Protein AF-A0A0F2J7G2-F1 (afdb_monomer_lite)

Foldseek 3Di:
DPQDDDDDDPVCVVVVVVVVQCCCCPPVVHHDDPPCVRDDDDDVAPWDDDPQWTQYPQGIDGNVVVLVVLLVVLVVLLVCLVPDPDNDPLQSLVLQLCQLQPAADPQWTWHPCLQVLRDPPVVSQVVVLVSNLVSCVVSVDDNVCSVPRHQGNSVSSCCSVPPVPPDPSHYHPVPDDLVNLVCCCCVHVVDDCPPPDSVRSVVVSVVVVCVSRVPTDTHPDGDD

Secondary structure (DSSP, 8-state):
---------GGGHHHHHHHHHHHHHHTT--PPP--TTTS----GGG-EEETTEEEETTEEEE-HHHHHHHHHHHHHHHHHHHH-SS--HHHHHHHHHHHHH-EEETTEEESHHHHTTT---HHHHHHHHHHHHHHHHHTT--HHHHHHHS--HHHHHHHHHH-TTT-SSS-BGGG--HHHHHHIIIIIT----TT--HHHHHHHHHHHHHHHHTTSPBP-S---

pLDDT: mean 91.27, std 8.41, range [39.62, 98.25]

Structure (mmCIF, N/CA/C/O backbone):
data_AF-A0A0F2J7G2-F1
#
_entry.id   AF-A0A0F2J7G2-F1
#
loop_
_atom_site.group_PDB
_atom_site.id
_atom_site.type_symbol
_atom_site.label_atom_id
_atom_site.label_alt_id
_atom_site.label_comp_id
_atom_site.label_asym_id
_atom_site.label_entity_id
_atom_site.label_seq_id
_atom_site.pdbx_PDB_ins_code
_atom_site.Cartn_x
_atom_site.Cartn_y
_atom_site.Cartn_z
_atom_site.occupancy
_atom_site.B_iso_or_equiv
_atom_site.auth_seq_id
_atom_site.auth_comp_id
_atom_site.auth_asym_id
_atom_site.auth_atom_id
_atom_site.pdbx_PDB_model_num
ATOM 1 N N . MET A 1 1 ? -2.654 5.724 -21.928 1.00 65.88 1 MET A N 1
ATOM 2 C CA . MET A 1 1 ? -1.522 5.178 -21.152 1.00 65.88 1 MET A CA 1
ATOM 3 C C . MET A 1 1 ? -0.463 5.018 -22.203 1.00 65.88 1 MET A C 1
ATOM 5 O O . MET A 1 1 ? -0.713 4.294 -23.160 1.00 65.88 1 MET A O 1
ATOM 9 N N . ASP A 1 2 ? 0.581 5.832 -22.105 1.00 82.12 2 ASP A N 1
ATOM 10 C CA . ASP A 1 2 ? 1.354 6.256 -23.281 1.00 82.12 2 ASP A CA 1
ATOM 11 C C . ASP A 1 2 ? 2.792 5.708 -23.230 1.00 82.12 2 ASP A C 1
ATOM 13 O O . ASP A 1 2 ? 3.556 5.864 -24.177 1.00 82.12 2 ASP A O 1
ATOM 17 N N . ASP A 1 3 ? 3.139 5.022 -22.132 1.00 85.44 3 ASP A N 1
ATOM 18 C CA . ASP A 1 3 ? 4.425 4.363 -21.930 1.00 85.44 3 ASP A CA 1
ATOM 19 C C . ASP A 1 3 ? 4.428 2.987 -22.612 1.00 85.44 3 ASP A C 1
ATOM 21 O O . ASP A 1 3 ? 3.590 2.129 -22.318 1.00 85.44 3 ASP A O 1
ATOM 25 N N . ILE A 1 4 ? 5.407 2.749 -23.485 1.00 89.00 4 ILE A N 1
ATOM 26 C CA . ILE A 1 4 ? 5.570 1.495 -24.230 1.00 89.00 4 ILE A CA 1
ATOM 27 C C . ILE A 1 4 ? 6.933 0.886 -23.883 1.00 89.00 4 ILE A C 1
ATOM 29 O O . ILE A 1 4 ? 7.952 1.573 -23.904 1.00 89.00 4 ILE A O 1
ATOM 33 N N . LEU A 1 5 ? 6.957 -0.416 -23.588 1.00 91.44 5 LEU A N 1
ATOM 34 C CA . LEU A 1 5 ? 8.182 -1.198 -23.408 1.00 91.44 5 LEU A CA 1
ATOM 35 C C . LEU A 1 5 ? 8.273 -2.258 -24.505 1.00 91.44 5 LEU A C 1
ATOM 37 O O . LEU A 1 5 ? 7.360 -3.067 -24.663 1.00 91.44 5 LEU A O 1
ATOM 41 N N . ILE A 1 6 ? 9.392 -2.281 -25.229 1.00 93.12 6 ILE A N 1
ATOM 42 C CA . ILE A 1 6 ? 9.644 -3.240 -26.309 1.00 93.12 6 ILE A CA 1
ATOM 43 C C . ILE A 1 6 ? 10.878 -4.058 -25.955 1.00 93.12 6 ILE A C 1
ATOM 45 O O . ILE A 1 6 ? 11.964 -3.515 -25.763 1.00 93.12 6 ILE A O 1
ATOM 49 N N . LEU A 1 7 ? 10.714 -5.378 -25.896 1.00 94.12 7 LEU A N 1
ATOM 50 C CA . LEU A 1 7 ? 11.819 -6.315 -25.736 1.00 94.12 7 LEU A CA 1
ATOM 51 C C . LEU A 1 7 ? 12.139 -6.920 -27.101 1.00 94.12 7 LEU A C 1
ATOM 53 O O . LEU A 1 7 ? 11.293 -7.568 -27.713 1.00 94.12 7 LEU A O 1
ATOM 57 N N . CYS A 1 8 ? 13.360 -6.706 -27.581 1.00 95.38 8 CYS A N 1
ATOM 58 C CA . CYS A 1 8 ? 13.818 -7.227 -28.863 1.00 95.38 8 CYS A CA 1
ATOM 59 C C . CYS A 1 8 ? 15.279 -7.672 -28.787 1.00 95.38 8 CYS A C 1
ATOM 61 O O . CYS A 1 8 ? 15.996 -7.379 -27.828 1.00 95.38 8 CYS A O 1
ATOM 63 N N . LYS A 1 9 ? 15.732 -8.401 -29.809 1.00 95.50 9 LYS A N 1
ATOM 64 C CA . LYS A 1 9 ? 17.159 -8.678 -29.967 1.00 95.50 9 LYS A CA 1
ATOM 65 C C . LYS A 1 9 ? 17.858 -7.404 -30.426 1.00 95.50 9 LYS A C 1
ATOM 67 O O . LYS A 1 9 ? 17.326 -6.663 -31.246 1.00 95.50 9 LYS A O 1
ATOM 72 N N . LYS A 1 10 ? 19.102 -7.216 -29.982 1.00 93.94 10 LYS A N 1
ATOM 73 C CA . LYS A 1 10 ? 19.939 -6.062 -30.353 1.00 93.94 10 LYS A CA 1
ATOM 74 C C . LYS A 1 10 ? 20.034 -5.850 -31.869 1.00 93.94 10 LYS A C 1
ATOM 76 O O . LYS A 1 10 ? 20.029 -4.716 -32.325 1.00 93.94 10 LYS A O 1
ATOM 81 N N . VAL A 1 11 ? 20.070 -6.941 -32.638 1.00 95.81 11 VAL A N 1
ATOM 82 C CA . VAL A 1 11 ? 20.141 -6.911 -34.111 1.00 95.81 11 VAL A CA 1
ATOM 83 C C . VAL A 1 11 ? 18.874 -6.373 -34.779 1.00 95.81 11 VAL A C 1
ATOM 85 O O . VAL A 1 11 ? 18.954 -5.842 -35.880 1.00 95.81 11 VAL A O 1
ATOM 88 N N . ASP A 1 12 ? 17.721 -6.478 -34.116 1.00 96.19 12 ASP A N 1
ATOM 89 C CA . ASP A 1 12 ? 16.426 -6.070 -34.665 1.00 96.19 12 ASP A CA 1
ATOM 90 C C . ASP A 1 12 ? 16.029 -4.646 -34.235 1.00 96.19 12 ASP A C 1
ATOM 92 O O . ASP A 1 12 ? 15.057 -4.100 -34.757 1.00 96.19 12 ASP A O 1
ATOM 96 N N . TYR A 1 13 ? 16.780 -4.032 -33.308 1.00 93.56 13 TYR A N 1
ATOM 97 C CA . TYR A 1 13 ? 16.442 -2.752 -32.675 1.00 93.56 13 TYR A CA 1
ATOM 98 C C . TYR A 1 13 ? 16.136 -1.643 -33.686 1.00 93.56 13 TYR A C 1
ATOM 100 O O . TYR A 1 13 ? 15.037 -1.095 -33.655 1.00 93.56 13 TYR A O 1
ATOM 108 N N . SER A 1 14 ? 17.071 -1.334 -34.594 1.00 93.31 14 SER A N 1
ATOM 109 C CA . SER A 1 14 ? 16.909 -0.204 -35.520 1.00 93.31 14 SER A CA 1
ATOM 110 C C . SER A 1 14 ? 15.683 -0.387 -36.409 1.00 93.31 14 SER A C 1
ATOM 112 O O . SER A 1 14 ? 14.857 0.510 -36.518 1.00 93.31 14 SER A O 1
ATOM 114 N N . LYS A 1 15 ? 15.499 -1.598 -36.954 1.00 96.25 15 LYS A N 1
ATOM 115 C CA . LYS A 1 15 ? 14.349 -1.925 -37.803 1.00 96.25 15 LYS A CA 1
ATOM 116 C C . LYS A 1 15 ? 13.023 -1.776 -37.053 1.00 96.25 15 LYS A C 1
ATOM 118 O O . LYS A 1 15 ? 12.062 -1.255 -37.607 1.00 96.25 15 LYS A O 1
ATOM 123 N N . ILE A 1 16 ? 12.954 -2.265 -35.815 1.00 95.12 16 ILE A N 1
ATOM 124 C CA . ILE A 1 16 ? 11.738 -2.177 -34.998 1.00 95.12 16 ILE A CA 1
ATOM 125 C C . ILE A 1 16 ? 11.448 -0.720 -34.625 1.00 95.12 16 ILE A C 1
ATOM 127 O O . ILE A 1 16 ? 10.303 -0.292 -34.741 1.00 95.12 16 ILE A O 1
ATOM 131 N N . MET A 1 17 ? 12.465 0.040 -34.213 1.00 92.62 17 MET A N 1
ATOM 132 C CA . MET A 1 17 ? 12.312 1.447 -33.843 1.00 92.62 17 MET A CA 1
ATOM 133 C C . MET A 1 17 ? 11.806 2.282 -35.024 1.00 92.62 17 MET A C 1
ATOM 135 O O . MET A 1 17 ? 10.809 2.986 -34.880 1.00 92.62 17 MET A O 1
ATOM 139 N N . ASP A 1 18 ? 12.431 2.150 -36.197 1.00 93.38 18 ASP A N 1
ATOM 140 C CA . ASP A 1 18 ? 12.044 2.896 -37.399 1.00 93.38 18 ASP A CA 1
ATOM 141 C C . ASP A 1 18 ? 10.598 2.590 -37.808 1.00 93.38 18 ASP A C 1
ATOM 143 O O . ASP A 1 18 ? 9.824 3.503 -38.096 1.00 93.38 18 ASP A O 1
ATOM 147 N N . ASN A 1 19 ? 10.202 1.313 -37.759 1.00 94.62 19 ASN A N 1
ATOM 148 C CA . ASN A 1 19 ? 8.831 0.900 -38.054 1.00 94.62 19 ASN A CA 1
ATOM 149 C C . ASN A 1 19 ? 7.822 1.503 -37.070 1.00 94.62 19 ASN A C 1
ATOM 151 O O . ASN A 1 19 ? 6.781 1.996 -37.491 1.00 94.62 19 ASN A O 1
ATOM 155 N N . ILE A 1 20 ? 8.119 1.487 -35.770 1.00 92.19 20 ILE A N 1
ATOM 156 C CA . ILE A 1 20 ? 7.207 2.013 -34.747 1.00 92.19 20 ILE A CA 1
ATOM 157 C C . ILE A 1 20 ? 7.067 3.527 -34.875 1.00 92.19 20 ILE A C 1
ATOM 159 O O . ILE A 1 20 ? 5.951 4.039 -34.848 1.00 92.19 20 ILE A O 1
ATOM 163 N N . VAL A 1 21 ? 8.174 4.250 -35.057 1.00 91.81 21 VAL A N 1
ATOM 164 C CA . VAL A 1 21 ? 8.142 5.703 -35.275 1.00 91.81 21 VAL A CA 1
ATOM 165 C C . VAL A 1 21 ? 7.339 6.033 -36.531 1.00 91.81 21 VAL A C 1
ATOM 167 O O . VAL A 1 21 ? 6.488 6.923 -36.488 1.00 91.81 21 VAL A O 1
ATOM 170 N N . TYR A 1 22 ? 7.559 5.291 -37.621 1.00 93.31 22 TYR A N 1
ATOM 171 C CA . TYR A 1 22 ? 6.799 5.448 -38.856 1.00 93.31 22 TYR A CA 1
ATOM 172 C C . TYR A 1 22 ? 5.305 5.219 -38.629 1.00 93.31 22 TYR A C 1
ATOM 174 O O . TYR A 1 22 ? 4.498 6.054 -39.025 1.00 93.31 22 TYR A O 1
ATOM 182 N N . GLU A 1 23 ? 4.916 4.125 -37.973 1.00 93.56 23 GLU A N 1
ATOM 183 C CA . GLU A 1 23 ? 3.504 3.810 -37.759 1.00 93.56 23 GLU A CA 1
ATOM 184 C C . GLU A 1 23 ? 2.801 4.836 -36.863 1.00 93.56 23 GLU A C 1
ATOM 186 O O . GLU A 1 23 ? 1.694 5.285 -37.186 1.00 93.56 23 GLU A O 1
ATOM 191 N N . LEU A 1 24 ? 3.453 5.244 -35.770 1.00 92.00 24 LEU A N 1
ATOM 192 C CA . LEU A 1 24 ? 2.934 6.259 -34.854 1.00 92.00 24 LEU A CA 1
ATOM 193 C C . LEU A 1 24 ? 2.723 7.600 -35.575 1.00 92.00 24 LEU A C 1
ATOM 195 O O . LEU A 1 24 ? 1.648 8.192 -35.454 1.00 92.00 24 LEU A O 1
ATOM 199 N N . ASP A 1 25 ? 3.695 8.059 -36.365 1.00 91.94 25 ASP A N 1
ATOM 200 C CA . ASP A 1 25 ? 3.606 9.354 -37.048 1.00 91.94 25 ASP A CA 1
ATOM 201 C C . ASP A 1 25 ? 2.665 9.308 -38.262 1.00 91.94 25 ASP A C 1
ATOM 203 O O . ASP A 1 25 ? 1.764 10.143 -38.395 1.00 91.94 25 ASP A O 1
ATOM 207 N N . HIS A 1 26 ? 2.797 8.308 -39.137 1.00 92.56 26 HIS A N 1
ATOM 208 C CA . HIS A 1 26 ? 2.027 8.259 -40.380 1.00 92.56 26 HIS A CA 1
ATOM 209 C C . HIS A 1 26 ? 0.564 7.884 -40.168 1.00 92.56 26 HIS A C 1
ATOM 211 O O . HIS A 1 26 ? -0.304 8.569 -40.729 1.00 92.56 26 HIS A O 1
ATOM 217 N N . TYR A 1 27 ? 0.280 6.839 -39.384 1.00 93.31 27 TYR A N 1
ATOM 218 C CA . TYR A 1 27 ? -1.081 6.319 -39.227 1.00 93.31 27 TYR A CA 1
ATOM 219 C C . TYR A 1 27 ? -1.815 6.935 -38.042 1.00 93.31 27 TYR A C 1
ATOM 221 O O . TYR A 1 27 ? -3.008 7.210 -38.153 1.00 93.31 27 TYR A O 1
ATOM 229 N N . LEU A 1 28 ? -1.119 7.183 -36.928 1.00 91.12 28 LEU A N 1
ATOM 230 C CA . LEU A 1 28 ? -1.752 7.668 -35.696 1.00 91.12 28 LEU A CA 1
ATOM 231 C C . LEU A 1 28 ? -1.570 9.172 -35.458 1.00 91.12 28 LEU A C 1
ATOM 233 O O . LEU A 1 28 ? -2.233 9.721 -34.580 1.00 91.12 28 LEU A O 1
ATOM 237 N N . LYS A 1 29 ? -0.727 9.853 -36.250 1.00 92.19 29 LYS A N 1
ATOM 238 C CA . LYS A 1 29 ? -0.387 11.280 -36.082 1.00 92.19 29 LYS A CA 1
ATOM 239 C C . LYS A 1 29 ? 0.179 11.595 -34.691 1.00 92.19 29 LYS A C 1
ATOM 241 O O . LYS A 1 29 ? -0.039 12.681 -34.154 1.00 92.19 29 LYS A O 1
ATOM 246 N N . LEU A 1 30 ? 0.909 10.642 -34.113 1.00 90.62 30 LEU A N 1
ATOM 247 C CA . LEU A 1 30 ? 1.561 10.748 -32.812 1.00 90.62 30 LEU A CA 1
ATOM 248 C C . LEU A 1 30 ? 3.072 10.873 -32.986 1.00 90.62 30 LEU A C 1
ATOM 250 O O . LEU A 1 30 ? 3.684 10.145 -33.761 1.00 90.62 30 LEU A O 1
ATOM 254 N N . LYS A 1 31 ? 3.687 11.767 -32.209 1.00 86.62 31 LYS A N 1
ATOM 255 C CA . LYS A 1 31 ? 5.140 11.945 -32.197 1.00 86.62 31 LYS A CA 1
ATOM 256 C C . LYS A 1 31 ? 5.750 11.255 -30.990 1.00 86.62 31 LYS A C 1
ATOM 258 O O . LYS A 1 31 ? 5.320 11.486 -29.861 1.00 86.62 31 LYS A O 1
ATOM 263 N N . VAL A 1 32 ? 6.788 10.462 -31.233 1.00 85.69 32 VAL A N 1
ATOM 264 C CA . VAL A 1 32 ? 7.643 9.938 -30.166 1.00 85.69 32 VAL A CA 1
ATOM 265 C C . VAL A 1 32 ? 8.444 11.093 -29.569 1.00 85.69 32 VAL A C 1
ATOM 267 O O . VAL A 1 32 ? 8.915 11.978 -30.285 1.00 85.69 32 VAL A O 1
ATOM 270 N N . SER A 1 33 ? 8.582 11.102 -28.245 1.00 84.31 33 SER A N 1
ATOM 271 C CA . SER A 1 33 ? 9.364 12.125 -27.558 1.00 84.31 33 SER A CA 1
ATOM 272 C C . SER A 1 33 ? 10.839 12.045 -27.957 1.00 84.31 33 SER A C 1
ATOM 274 O O . SER A 1 33 ? 11.456 10.986 -27.856 1.00 84.31 33 SER A O 1
ATOM 276 N N . SER A 1 34 ? 11.421 13.181 -28.341 1.00 76.19 34 SER A N 1
ATOM 277 C CA . SER A 1 34 ? 12.860 13.316 -28.599 1.00 76.19 34 SER A CA 1
ATOM 278 C C . SER A 1 34 ? 13.684 13.537 -27.327 1.00 76.19 34 SER A C 1
ATOM 280 O O . SER A 1 34 ? 14.908 13.616 -27.391 1.00 76.19 34 SER A O 1
ATOM 282 N N . GLU A 1 35 ? 13.035 13.691 -26.169 1.00 78.94 35 GLU A N 1
ATOM 283 C CA . GLU A 1 35 ? 13.728 13.795 -24.886 1.00 78.94 35 GLU A CA 1
ATOM 284 C C . GLU A 1 35 ? 14.394 12.458 -24.542 1.00 78.94 35 GLU A C 1
ATOM 286 O O . GLU A 1 35 ? 13.718 11.433 -24.423 1.00 78.94 35 GLU A O 1
ATOM 291 N N . VAL A 1 36 ? 15.711 12.494 -24.324 1.00 68.69 36 VAL A N 1
ATOM 292 C CA . VAL A 1 36 ? 16.541 11.324 -23.974 1.00 68.69 36 VAL A CA 1
ATOM 293 C C . VAL A 1 36 ? 16.022 10.607 -22.720 1.00 68.69 36 VAL A C 1
ATOM 295 O O . VAL A 1 36 ? 16.157 9.397 -22.592 1.00 68.69 36 VAL A O 1
ATOM 298 N N . GLU A 1 37 ? 15.365 11.331 -21.810 1.00 69.69 37 GLU A N 1
ATOM 299 C CA . GLU A 1 37 ? 14.785 10.766 -20.585 1.00 69.69 37 GLU A CA 1
ATOM 300 C C . GLU A 1 37 ? 13.456 10.019 -20.806 1.00 69.69 37 GLU A C 1
ATOM 302 O O . GLU A 1 37 ? 13.036 9.250 -19.940 1.00 69.69 37 GLU A O 1
ATOM 307 N N . LYS A 1 38 ? 12.779 10.234 -21.942 1.00 79.69 38 LYS A N 1
ATOM 308 C CA . LYS A 1 38 ? 11.474 9.622 -22.259 1.00 79.69 38 LYS A CA 1
ATOM 309 C C . LYS A 1 38 ? 11.577 8.473 -23.257 1.00 79.69 38 LYS A C 1
ATOM 311 O O . LYS A 1 38 ? 10.743 7.575 -23.218 1.00 79.69 38 LYS A O 1
ATOM 316 N N . THR A 1 39 ? 12.598 8.484 -24.111 1.00 87.38 39 THR A N 1
ATOM 317 C CA . THR A 1 39 ? 12.865 7.411 -25.076 1.00 87.38 39 THR A CA 1
ATOM 318 C C . THR A 1 39 ? 14.241 6.831 -24.792 1.00 87.38 39 THR A C 1
ATOM 320 O O . THR A 1 39 ? 15.259 7.408 -25.166 1.00 87.38 39 THR A O 1
ATOM 323 N N . ILE A 1 40 ? 14.262 5.688 -24.108 1.00 88.00 40 ILE A N 1
ATOM 324 C CA . ILE A 1 40 ? 15.485 5.033 -23.639 1.00 88.00 40 ILE A CA 1
ATOM 325 C C . ILE A 1 40 ? 15.597 3.665 -24.310 1.00 88.00 40 ILE A C 1
ATOM 327 O O . ILE A 1 40 ? 14.617 2.926 -24.403 1.00 88.00 40 ILE A O 1
ATOM 331 N N . HIS A 1 41 ? 16.804 3.311 -24.738 1.00 90.19 41 HIS A N 1
ATOM 332 C CA . HIS A 1 41 ? 17.153 1.965 -25.174 1.00 90.19 41 HIS A CA 1
ATOM 333 C C . HIS A 1 41 ? 18.408 1.504 -24.433 1.00 90.19 41 HIS A C 1
ATOM 335 O O . HIS A 1 41 ? 19.238 2.319 -24.037 1.00 90.19 41 HIS A O 1
ATOM 341 N N . GLY A 1 42 ? 18.555 0.198 -24.256 1.00 91.75 42 GLY A N 1
ATOM 342 C CA . GLY A 1 42 ? 19.664 -0.372 -23.503 1.00 91.75 42 GLY A CA 1
ATOM 343 C C . GLY A 1 42 ? 19.536 -1.880 -23.388 1.00 91.75 42 GLY A C 1
ATOM 344 O O . GLY A 1 42 ? 18.578 -2.484 -23.884 1.00 91.75 42 GLY A O 1
ATOM 345 N N . GLU A 1 43 ? 20.513 -2.495 -22.742 1.00 92.50 43 GLU A N 1
ATOM 346 C CA . GLU A 1 43 ? 20.464 -3.924 -22.452 1.00 92.50 43 GLU A CA 1
ATOM 347 C C . GLU A 1 43 ? 19.649 -4.176 -21.178 1.00 92.50 43 GLU A C 1
ATOM 349 O O . GLU A 1 43 ? 19.722 -3.430 -20.208 1.00 92.50 43 GLU A O 1
ATOM 354 N N . ILE A 1 44 ? 18.894 -5.280 -21.129 1.00 91.25 44 ILE A N 1
ATOM 355 C CA . ILE A 1 44 ? 18.090 -5.637 -19.939 1.00 91.25 44 ILE A CA 1
ATOM 356 C C . ILE A 1 44 ? 18.967 -5.723 -18.674 1.00 91.25 44 ILE A C 1
ATOM 358 O O . ILE A 1 44 ? 18.495 -5.455 -17.566 1.00 91.25 44 ILE A O 1
ATOM 362 N N . ALA A 1 45 ? 20.239 -6.099 -18.843 1.00 91.12 45 ALA A N 1
ATOM 363 C CA . ALA A 1 45 ? 21.221 -6.205 -17.771 1.00 91.12 45 ALA A CA 1
ATOM 364 C C . ALA A 1 45 ? 21.587 -4.851 -17.137 1.00 91.12 45 ALA A C 1
ATOM 366 O O . ALA A 1 45 ? 21.894 -4.818 -15.948 1.00 91.12 45 ALA A O 1
ATOM 367 N N . GLU A 1 46 ? 21.505 -3.749 -17.888 1.00 91.38 46 GLU A N 1
ATOM 368 C CA . GLU A 1 46 ? 21.761 -2.387 -17.389 1.00 91.38 46 GLU A CA 1
ATOM 369 C C . GLU A 1 46 ? 20.640 -1.904 -16.455 1.00 91.38 46 GLU A C 1
ATOM 371 O O . GLU A 1 46 ? 20.829 -0.991 -15.653 1.00 91.38 46 GLU A O 1
ATOM 376 N N . GLY A 1 47 ? 19.486 -2.574 -16.503 1.00 92.56 47 GLY A N 1
ATOM 377 C CA . GLY A 1 47 ? 18.299 -2.200 -15.755 1.00 92.56 47 GLY A CA 1
ATOM 378 C C . GLY A 1 47 ? 17.484 -1.128 -16.470 1.00 92.56 47 GLY A C 1
ATOM 379 O O . GLY A 1 47 ? 17.938 -0.441 -17.378 1.00 92.56 47 GLY A O 1
ATOM 380 N N . PHE A 1 48 ? 16.222 -1.014 -16.079 1.00 92.25 48 PHE A N 1
ATOM 381 C CA . PHE A 1 48 ? 15.301 -0.037 -16.652 1.00 92.25 48 PHE A CA 1
ATOM 382 C C . PHE A 1 48 ? 14.158 0.230 -15.685 1.00 92.25 48 PHE A C 1
ATOM 384 O O . PHE A 1 48 ?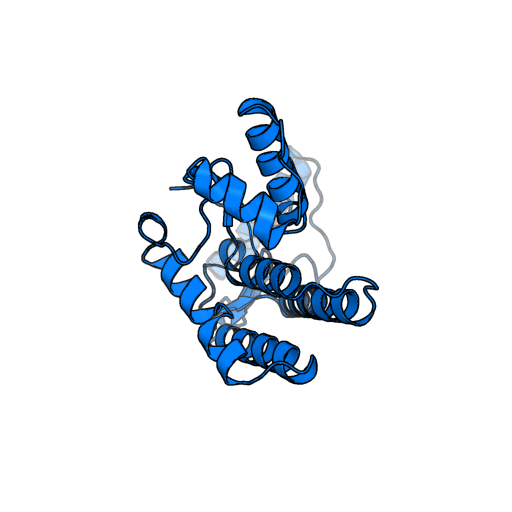 13.980 -0.474 -14.689 1.00 92.25 48 PHE A O 1
ATOM 391 N N . THR A 1 49 ? 13.361 1.250 -15.978 1.00 91.75 49 THR A N 1
ATOM 392 C CA . THR A 1 49 ? 12.207 1.603 -15.158 1.00 91.75 49 THR A CA 1
ATOM 393 C C . THR A 1 49 ? 10.958 1.686 -16.021 1.00 91.75 49 THR A C 1
ATOM 395 O O . THR A 1 49 ? 10.962 2.362 -17.041 1.00 91.75 49 THR A O 1
ATOM 398 N N . PHE A 1 50 ? 9.878 1.030 -15.604 1.00 90.38 50 PHE A N 1
ATOM 399 C CA . PHE A 1 50 ? 8.624 0.966 -16.355 1.00 90.38 50 PHE A CA 1
ATOM 400 C C . PHE A 1 50 ? 7.441 0.841 -15.392 1.00 90.38 50 PHE A C 1
ATOM 402 O O . PHE A 1 50 ? 7.515 0.085 -14.426 1.00 90.38 50 PHE A O 1
ATOM 409 N N . LEU A 1 51 ? 6.370 1.614 -15.610 1.00 88.94 51 LEU A N 1
ATOM 410 C CA . LEU A 1 51 ? 5.154 1.612 -14.773 1.00 88.94 51 LEU A CA 1
ATOM 411 C C . LEU A 1 51 ? 5.416 1.734 -13.257 1.00 88.94 51 LEU A C 1
ATOM 413 O O . LEU A 1 51 ? 4.725 1.147 -12.430 1.00 88.94 51 LEU A O 1
ATOM 417 N N . GLY A 1 52 ? 6.445 2.497 -12.878 1.00 90.75 52 GLY A N 1
ATOM 418 C CA . GLY A 1 52 ? 6.830 2.690 -11.478 1.00 90.75 52 GLY A CA 1
ATOM 419 C C . GLY A 1 52 ? 7.665 1.559 -10.866 1.00 90.75 52 GLY A C 1
ATOM 420 O O . GLY A 1 52 ? 8.101 1.711 -9.728 1.00 90.75 52 GLY A O 1
ATOM 421 N N . TYR A 1 53 ? 7.945 0.482 -11.600 1.00 94.25 53 TYR A N 1
ATOM 422 C CA . TYR A 1 53 ? 8.934 -0.532 -11.234 1.00 94.25 53 TYR A CA 1
ATOM 423 C C . TYR A 1 53 ? 10.318 -0.172 -11.753 1.00 94.25 53 TYR A C 1
ATOM 425 O O . TYR A 1 53 ? 10.441 0.438 -12.812 1.00 94.25 53 TYR A O 1
ATOM 433 N N . THR A 1 54 ? 11.350 -0.626 -11.050 1.00 95.12 54 THR A N 1
ATOM 434 C CA . THR A 1 54 ? 12.748 -0.579 -11.480 1.00 95.12 54 THR A CA 1
ATOM 435 C C . THR A 1 54 ? 13.295 -2.003 -11.535 1.00 95.12 54 THR A C 1
ATOM 437 O O . THR A 1 54 ? 13.289 -2.719 -10.534 1.00 95.12 54 THR A O 1
ATOM 440 N N . LYS A 1 55 ? 13.771 -2.424 -12.709 1.00 94.50 55 LYS A N 1
ATOM 441 C CA . LYS A 1 55 ? 14.529 -3.663 -12.900 1.00 94.50 55 LYS A CA 1
ATOM 442 C C . LYS A 1 55 ? 15.999 -3.391 -12.600 1.00 94.50 55 LYS A C 1
ATOM 444 O O . LYS A 1 55 ? 16.588 -2.500 -13.202 1.00 94.50 55 LYS A O 1
ATOM 449 N N . ASN A 1 56 ? 16.593 -4.188 -11.720 1.00 92.81 56 ASN A N 1
ATOM 450 C CA . ASN A 1 56 ? 18.026 -4.186 -11.422 1.00 92.81 56 ASN A CA 1
ATOM 451 C C . ASN A 1 56 ? 18.586 -5.623 -11.472 1.00 92.81 56 ASN A C 1
ATOM 453 O O . ASN A 1 56 ? 17.866 -6.561 -11.829 1.00 92.81 56 ASN A O 1
ATOM 457 N N . ALA A 1 57 ? 19.859 -5.815 -11.122 1.00 89.88 57 ALA A N 1
ATOM 458 C CA . ALA A 1 57 ? 20.490 -7.137 -11.112 1.00 89.88 57 ALA A CA 1
ATOM 459 C C . ALA A 1 57 ? 19.817 -8.144 -10.150 1.00 89.88 57 ALA A C 1
ATOM 461 O O . ALA A 1 57 ? 19.779 -9.332 -10.455 1.00 89.88 57 ALA A O 1
ATOM 462 N N . GLU A 1 58 ? 19.246 -7.679 -9.031 1.00 88.69 58 GLU A N 1
ATOM 463 C CA . GLU A 1 58 ? 18.592 -8.518 -8.011 1.00 88.69 58 GLU A CA 1
ATOM 464 C C . GLU A 1 58 ? 17.134 -8.884 -8.363 1.00 88.69 58 GLU A C 1
ATOM 466 O O . GLU A 1 58 ? 16.575 -9.813 -7.783 1.00 88.69 58 GLU A O 1
ATOM 471 N N . GLY A 1 59 ? 16.505 -8.188 -9.317 1.00 92.62 59 GLY A N 1
ATOM 472 C CA . GLY A 1 59 ? 15.126 -8.438 -9.745 1.00 92.62 59 GLY A CA 1
ATOM 473 C C . GLY A 1 59 ? 14.337 -7.148 -9.947 1.00 92.62 59 GLY A C 1
ATOM 474 O O . GLY A 1 59 ? 14.887 -6.131 -10.373 1.00 92.62 59 GLY A O 1
ATOM 475 N N . PHE A 1 60 ? 13.034 -7.192 -9.675 1.00 95.00 60 PHE A N 1
ATOM 476 C CA . PHE A 1 60 ? 12.168 -6.015 -9.707 1.00 95.00 60 PHE A CA 1
ATOM 477 C C . PHE A 1 60 ? 12.031 -5.385 -8.317 1.00 95.00 60 PHE A C 1
ATOM 479 O O . PHE A 1 60 ? 11.656 -6.045 -7.345 1.00 95.00 60 PHE A O 1
ATOM 486 N N . THR A 1 61 ? 12.288 -4.082 -8.242 1.00 96.56 61 THR A N 1
ATOM 487 C CA . THR A 1 61 ? 11.973 -3.219 -7.099 1.00 96.56 61 THR A CA 1
ATOM 488 C C . THR A 1 61 ? 11.048 -2.080 -7.538 1.00 96.56 61 THR A C 1
ATOM 490 O O . THR A 1 61 ? 10.628 -2.009 -8.696 1.00 96.56 61 THR A O 1
ATOM 493 N N . VAL A 1 62 ? 10.695 -1.194 -6.616 1.00 96.00 62 VAL A N 1
ATOM 494 C CA . VAL A 1 62 ? 9.840 -0.034 -6.877 1.00 96.00 62 VAL A CA 1
ATOM 495 C C . VAL A 1 62 ? 10.705 1.206 -7.070 1.00 96.00 62 VAL A C 1
ATOM 497 O O . VAL A 1 62 ? 11.659 1.425 -6.326 1.00 96.00 62 VAL A O 1
ATOM 500 N N . ARG A 1 63 ? 10.355 2.041 -8.054 1.00 94.62 63 ARG A N 1
ATOM 501 C CA . ARG A 1 63 ? 11.025 3.319 -8.329 1.00 94.62 63 ARG A CA 1
ATOM 502 C C . ARG A 1 63 ? 11.111 4.139 -7.042 1.00 94.62 63 ARG A C 1
ATOM 504 O O . ARG A 1 63 ? 10.098 4.356 -6.377 1.00 94.62 63 ARG A O 1
ATOM 511 N N . GLU A 1 64 ? 12.295 4.663 -6.738 1.00 94.06 64 GLU A N 1
ATOM 512 C CA . GLU A 1 64 ? 12.571 5.370 -5.480 1.00 94.06 64 GLU A CA 1
ATOM 513 C C . GLU A 1 64 ? 11.572 6.505 -5.200 1.00 94.06 64 GLU A C 1
ATOM 515 O O . GLU A 1 64 ? 11.036 6.614 -4.101 1.00 94.06 64 GLU A O 1
ATOM 520 N N . SER A 1 65 ? 11.233 7.306 -6.213 1.00 93.31 65 SER A N 1
ATOM 521 C CA . SER A 1 65 ? 10.226 8.369 -6.074 1.00 93.31 65 SER A CA 1
ATOM 522 C C . SER A 1 65 ? 8.843 7.854 -5.651 1.00 93.31 65 SER A C 1
ATOM 524 O O . SER A 1 65 ? 8.158 8.521 -4.876 1.00 93.31 65 SER A O 1
ATOM 526 N N . SER A 1 66 ? 8.433 6.666 -6.102 1.00 93.75 66 SER A N 1
ATOM 527 C CA . SER A 1 66 ? 7.184 6.021 -5.679 1.00 93.75 66 SER A CA 1
ATOM 528 C C . SER A 1 66 ? 7.279 5.506 -4.242 1.00 93.75 66 SER A C 1
ATOM 530 O O . SER A 1 66 ? 6.325 5.649 -3.476 1.00 93.75 66 SER A O 1
ATOM 532 N N . VAL A 1 67 ? 8.435 4.962 -3.845 1.00 96.62 67 VAL A N 1
ATOM 533 C CA . VAL A 1 67 ? 8.704 4.557 -2.454 1.00 96.62 67 VAL A CA 1
ATOM 534 C C . VAL A 1 67 ? 8.655 5.766 -1.520 1.00 96.62 67 VAL A C 1
ATOM 536 O O . VAL A 1 67 ? 8.005 5.710 -0.478 1.00 96.62 67 VAL A O 1
ATOM 539 N N . ASN A 1 68 ? 9.296 6.873 -1.897 1.00 96.62 68 ASN A N 1
ATOM 540 C CA . ASN A 1 68 ? 9.341 8.094 -1.095 1.00 96.62 68 ASN A CA 1
ATOM 541 C C . ASN A 1 68 ? 7.948 8.709 -0.940 1.00 96.62 68 ASN A C 1
ATOM 543 O O . ASN A 1 68 ? 7.520 8.934 0.188 1.00 96.62 68 ASN A O 1
ATOM 547 N N . LYS A 1 69 ? 7.174 8.833 -2.028 1.00 94.88 69 LYS A N 1
ATOM 548 C CA . LYS A 1 69 ? 5.764 9.265 -1.961 1.00 94.88 69 LYS A CA 1
ATOM 549 C C . LYS A 1 69 ? 4.932 8.393 -1.018 1.00 94.88 69 LYS A C 1
ATOM 551 O O . LYS A 1 69 ? 4.121 8.903 -0.243 1.00 94.88 69 LYS A O 1
ATOM 556 N N . PHE A 1 70 ? 5.141 7.077 -1.046 1.00 95.75 70 PHE A N 1
ATOM 557 C CA . PHE A 1 70 ? 4.443 6.168 -0.144 1.00 95.75 70 PHE A CA 1
ATOM 558 C C . PHE A 1 70 ? 4.858 6.375 1.323 1.00 95.75 70 PHE A C 1
ATOM 560 O O . PHE A 1 70 ? 3.983 6.506 2.187 1.00 95.75 70 PHE A O 1
ATOM 567 N N . LYS A 1 71 ? 6.165 6.481 1.605 1.00 97.00 71 LYS A N 1
ATOM 568 C CA . LYS A 1 71 ? 6.713 6.797 2.940 1.00 97.00 71 LYS A CA 1
ATOM 569 C C . LYS A 1 71 ? 6.179 8.135 3.467 1.00 97.00 71 LYS A C 1
ATOM 571 O O . LYS A 1 71 ? 5.754 8.200 4.622 1.00 97.00 71 LYS A O 1
ATOM 576 N N . ASP A 1 72 ? 6.104 9.159 2.622 1.00 95.94 72 ASP A N 1
ATOM 577 C CA . ASP A 1 72 ? 5.529 10.464 2.964 1.00 95.94 72 ASP A CA 1
ATOM 578 C C . ASP A 1 72 ? 4.051 10.337 3.336 1.00 95.94 72 ASP A C 1
ATOM 580 O O . ASP A 1 72 ? 3.615 10.856 4.367 1.00 95.94 72 ASP A O 1
ATOM 584 N N . SER A 1 73 ? 3.285 9.561 2.564 1.00 94.94 73 SER A N 1
ATOM 585 C CA . SER A 1 73 ? 1.871 9.308 2.857 1.00 94.94 73 SER A CA 1
ATOM 586 C C . SER A 1 73 ? 1.656 8.575 4.190 1.00 94.94 73 SER A C 1
ATOM 588 O O . SER A 1 73 ? 0.664 8.821 4.879 1.00 94.94 73 SER A O 1
ATOM 590 N N . LEU A 1 74 ? 2.582 7.690 4.586 1.00 95.81 74 LEU A N 1
ATOM 591 C CA . LEU A 1 74 ? 2.574 7.044 5.901 1.00 95.81 74 LEU A CA 1
ATOM 592 C C . LEU A 1 74 ? 2.896 8.059 7.000 1.00 95.81 74 LEU A C 1
ATOM 594 O O . LEU A 1 74 ? 2.146 8.162 7.969 1.00 95.81 74 LEU A O 1
ATOM 598 N N . SER A 1 75 ? 3.968 8.837 6.835 1.00 95.94 75 SER A N 1
ATOM 599 C CA . SER A 1 75 ? 4.380 9.890 7.773 1.00 95.94 75 SER A CA 1
ATOM 600 C C . SER A 1 75 ? 3.256 10.900 8.031 1.00 95.94 75 SER A C 1
ATOM 602 O O . SER A 1 75 ? 2.988 11.286 9.175 1.00 95.94 75 SER A O 1
ATOM 604 N N . GLN A 1 76 ? 2.514 11.268 6.984 1.00 94.94 76 GLN A N 1
ATOM 605 C CA . GLN A 1 76 ? 1.389 12.191 7.075 1.00 94.94 76 GLN A CA 1
ATOM 606 C C . GLN A 1 76 ? 0.287 11.693 8.026 1.00 94.94 76 GLN A C 1
ATOM 608 O O . GLN A 1 76 ? -0.293 12.510 8.741 1.00 94.94 76 GLN A O 1
ATOM 613 N N . LEU A 1 77 ? 0.032 10.380 8.115 1.00 94.88 77 LEU A N 1
ATOM 614 C CA . LEU A 1 77 ? -0.945 9.824 9.064 1.00 94.88 77 LEU A CA 1
ATOM 615 C C . LEU A 1 77 ? -0.545 10.088 10.521 1.00 94.88 77 LEU A C 1
ATOM 617 O O . LEU A 1 77 ? -1.390 10.456 11.341 1.00 94.88 77 LEU A O 1
ATOM 621 N N . PHE A 1 78 ? 0.741 9.944 10.845 1.00 94.94 78 PHE A N 1
ATOM 622 C CA . PHE A 1 78 ? 1.254 10.209 12.191 1.00 94.94 78 PHE A CA 1
ATOM 623 C C . PHE A 1 78 ? 1.283 11.705 12.500 1.00 94.94 78 PHE A C 1
ATOM 625 O O . PHE A 1 78 ? 0.944 12.106 13.614 1.00 94.94 78 PHE A O 1
ATOM 632 N N . THR A 1 79 ? 1.610 12.540 11.512 1.00 94.19 79 THR A N 1
ATOM 633 C CA . THR A 1 79 ? 1.514 14.002 11.628 1.00 94.19 79 THR A CA 1
ATOM 634 C C . THR A 1 79 ? 0.075 14.430 11.920 1.00 94.19 79 THR A C 1
ATOM 636 O O . THR A 1 79 ? -0.173 15.120 12.909 1.00 94.19 79 THR A O 1
ATOM 639 N N . GLN A 1 80 ? -0.898 13.955 11.137 1.00 92.25 80 GLN A N 1
ATOM 640 C CA . GLN A 1 80 ? -2.322 14.228 11.368 1.00 92.25 80 GLN A CA 1
ATOM 641 C C . GLN A 1 80 ? -2.773 13.756 12.753 1.00 92.25 80 GLN A C 1
ATOM 643 O O . GLN A 1 80 ? -3.475 14.481 13.453 1.00 92.25 80 GLN A O 1
ATOM 648 N N . PHE A 1 81 ? -2.337 12.571 13.186 1.00 93.00 81 PHE A N 1
ATOM 649 C CA . PHE A 1 81 ? -2.630 12.074 14.528 1.00 93.00 81 PHE A CA 1
ATOM 650 C C . PHE A 1 81 ? -2.049 12.978 15.624 1.00 93.00 81 PHE A C 1
ATOM 652 O O . PHE A 1 81 ? -2.756 13.319 16.571 1.00 93.00 81 PHE A O 1
ATOM 659 N N . LYS A 1 82 ? -0.791 13.413 15.493 1.00 91.19 82 LYS A N 1
ATOM 660 C CA . LYS A 1 82 ? -0.114 14.273 16.476 1.00 91.19 82 LYS A CA 1
ATOM 661 C C . LYS A 1 82 ? -0.854 15.596 16.692 1.00 91.19 82 LYS A C 1
ATOM 663 O O . LYS A 1 82 ? -1.003 16.016 17.843 1.00 91.19 82 LYS A O 1
ATOM 668 N N . TYR A 1 83 ? -1.316 16.225 15.611 1.00 92.00 83 TYR A N 1
ATOM 669 C CA . TYR A 1 83 ? -1.978 17.537 15.640 1.00 92.00 83 TYR A CA 1
ATOM 670 C C . TYR A 1 83 ? -3.511 17.471 15.743 1.00 92.00 83 TYR A C 1
ATOM 672 O O . TYR A 1 83 ? -4.155 18.506 15.904 1.00 92.00 83 TYR A O 1
ATOM 680 N N . SER A 1 84 ? -4.115 16.281 15.688 1.00 89.81 84 SER A N 1
ATOM 681 C CA . SER A 1 84 ? -5.557 16.123 15.890 1.00 89.81 84 SER A CA 1
ATOM 682 C C . SER A 1 84 ? -5.954 16.471 17.326 1.00 89.81 84 SER A C 1
ATOM 684 O O . SER A 1 84 ? -5.357 15.969 18.280 1.00 89.81 84 SER A O 1
ATOM 686 N N . LYS A 1 85 ? -7.022 17.268 17.477 1.00 84.94 85 LYS A N 1
ATOM 687 C CA . LYS A 1 85 ? -7.668 17.526 18.777 1.00 84.94 85 LYS A CA 1
ATOM 688 C C . LYS A 1 85 ? -8.247 16.243 19.384 1.00 84.94 85 LYS A C 1
ATOM 690 O O . LYS A 1 85 ? -8.160 16.036 20.587 1.00 84.94 85 LYS A O 1
ATOM 695 N N . ASN A 1 86 ? -8.762 15.355 18.533 1.00 82.25 86 ASN A N 1
ATOM 696 C CA . ASN A 1 86 ? -9.335 14.069 18.917 1.00 82.25 86 ASN A CA 1
ATOM 697 C C . ASN A 1 86 ? -8.392 12.954 18.462 1.00 82.25 86 ASN A C 1
ATOM 699 O O . ASN A 1 86 ? -8.549 12.375 17.381 1.00 82.25 86 ASN A O 1
ATOM 703 N N . ARG A 1 87 ? -7.354 12.692 19.262 1.00 84.44 87 ARG A N 1
ATOM 704 C CA . ARG A 1 87 ? -6.392 11.619 18.987 1.00 84.44 87 ARG A CA 1
ATOM 705 C C . ARG A 1 87 ? -7.078 10.265 19.129 1.00 84.44 87 ARG A C 1
ATOM 707 O O . ARG A 1 87 ? -7.346 9.813 20.235 1.00 84.44 87 ARG A O 1
ATOM 714 N N . ASN A 1 88 ? -7.335 9.608 18.002 1.00 86.50 88 ASN A N 1
ATOM 715 C CA . ASN A 1 88 ? -7.922 8.274 17.975 1.00 86.50 88 ASN A CA 1
ATOM 716 C C . ASN A 1 88 ? -6.907 7.261 17.434 1.00 86.50 88 ASN A C 1
ATOM 718 O O . ASN A 1 88 ? -6.582 7.242 16.244 1.00 86.50 88 ASN A O 1
ATOM 722 N N . LEU A 1 89 ? -6.405 6.427 18.342 1.00 88.69 89 LEU A N 1
ATOM 723 C CA . LEU A 1 89 ? -5.418 5.399 18.039 1.00 88.69 89 LEU A CA 1
ATOM 724 C C . LEU A 1 89 ? -5.974 4.300 17.133 1.00 88.69 89 LEU A C 1
ATOM 726 O O . LEU A 1 89 ? -5.270 3.835 16.243 1.00 88.69 89 LEU A O 1
ATOM 730 N N . GLU A 1 90 ? -7.220 3.884 17.342 1.00 88.69 90 GLU A N 1
ATOM 731 C CA . GLU A 1 90 ? -7.837 2.815 16.555 1.00 88.69 90 GLU A CA 1
ATOM 732 C C . GLU A 1 90 ? -7.975 3.237 15.091 1.00 88.69 90 GLU A C 1
ATOM 734 O O . GLU A 1 90 ? -7.663 2.454 14.198 1.00 88.69 90 GLU A O 1
ATOM 739 N N . ILE A 1 91 ? -8.323 4.505 14.845 1.00 90.75 91 ILE A N 1
ATOM 740 C CA . ILE A 1 91 ? -8.351 5.083 13.495 1.00 90.75 91 ILE A CA 1
ATOM 741 C C . ILE A 1 91 ? -6.950 5.137 12.888 1.00 90.75 91 ILE A C 1
ATOM 743 O O . ILE A 1 91 ? -6.784 4.756 11.730 1.00 90.75 91 ILE A O 1
ATOM 747 N N . LEU A 1 92 ? -5.938 5.601 13.634 1.00 93.19 92 LEU A N 1
ATOM 748 C CA . LEU A 1 92 ? -4.560 5.633 13.131 1.00 93.19 92 LEU A CA 1
ATOM 749 C C . LEU A 1 92 ? -4.089 4.224 12.756 1.00 93.19 92 LEU A C 1
ATOM 751 O O . LEU A 1 92 ? -3.626 4.011 11.637 1.00 93.19 92 LEU A O 1
ATOM 755 N N . LEU A 1 93 ? -4.241 3.263 13.670 1.00 94.50 93 LEU A N 1
ATOM 756 C CA . LEU A 1 93 ? -3.867 1.871 13.448 1.00 94.50 93 LEU A CA 1
ATOM 757 C C . LEU A 1 93 ? -4.589 1.294 12.233 1.00 94.50 93 LEU A C 1
ATOM 759 O O . LEU A 1 93 ? -3.960 0.645 11.402 1.00 94.50 93 LEU A O 1
ATOM 763 N N . TRP A 1 94 ? -5.892 1.544 12.118 1.00 94.62 94 TRP A N 1
ATOM 764 C CA . TRP A 1 94 ? -6.690 1.071 10.999 1.00 94.62 94 TRP A CA 1
ATOM 765 C C . TRP A 1 94 ? -6.202 1.640 9.664 1.00 94.62 94 TRP A C 1
ATOM 767 O O . TRP A 1 94 ? -5.945 0.869 8.743 1.00 94.62 94 TRP A O 1
ATOM 777 N N . LYS A 1 95 ? -5.982 2.959 9.575 1.00 94.50 95 LYS A N 1
ATOM 778 C CA . LYS A 1 95 ? -5.476 3.615 8.357 1.00 94.50 95 LYS A CA 1
ATOM 779 C C . LYS A 1 95 ? -4.092 3.110 7.961 1.00 94.50 95 LYS A C 1
ATOM 781 O O . LYS A 1 95 ? -3.848 2.857 6.785 1.00 94.50 95 LYS A O 1
ATOM 786 N N . VAL A 1 96 ? -3.189 2.954 8.931 1.00 96.50 96 VAL A N 1
ATOM 787 C CA . VAL A 1 96 ? -1.842 2.434 8.666 1.00 96.50 96 VAL A CA 1
ATOM 788 C C . VAL A 1 96 ? -1.916 0.986 8.193 1.00 96.50 96 VAL A C 1
ATOM 790 O O . VAL A 1 96 ? -1.336 0.663 7.163 1.00 96.50 96 VAL A O 1
ATOM 793 N N . ASN A 1 97 ? -2.670 0.127 8.885 1.00 97.19 97 ASN A N 1
ATOM 794 C CA . ASN A 1 97 ? -2.835 -1.270 8.487 1.00 97.19 97 ASN A CA 1
ATOM 795 C C . ASN A 1 97 ? -3.458 -1.396 7.092 1.00 97.19 97 ASN A C 1
ATOM 797 O O . ASN A 1 97 ? -3.005 -2.234 6.320 1.00 97.19 97 ASN A O 1
ATOM 801 N N . LEU A 1 98 ? -4.431 -0.545 6.752 1.00 96.69 98 LEU A N 1
ATOM 802 C CA . LEU A 1 98 ? -5.022 -0.493 5.417 1.00 96.69 98 LEU A CA 1
ATOM 803 C C . LEU A 1 98 ? -3.998 -0.066 4.352 1.00 96.69 98 LEU A C 1
ATOM 805 O O . LEU A 1 98 ? -3.961 -0.671 3.288 1.00 96.69 98 LEU A O 1
ATOM 809 N N . LYS A 1 99 ? -3.117 0.907 4.638 1.00 96.44 99 LYS A N 1
ATOM 810 C CA . LYS A 1 99 ? -1.999 1.259 3.738 1.00 96.44 99 LYS A CA 1
ATOM 811 C C . LYS A 1 99 ? -0.973 0.133 3.587 1.00 96.44 99 LYS A C 1
ATOM 813 O O . LYS A 1 99 ? -0.398 -0.003 2.514 1.00 96.44 99 LYS A O 1
ATOM 818 N N . VAL A 1 100 ? -0.735 -0.656 4.638 1.00 97.31 100 VAL A N 1
ATOM 819 C CA . VAL A 1 100 ? 0.198 -1.793 4.591 1.00 97.31 100 VAL A CA 1
ATOM 820 C C . VAL A 1 100 ? -0.355 -2.941 3.751 1.00 97.31 100 VAL A C 1
ATOM 822 O O . VAL A 1 100 ? 0.354 -3.480 2.906 1.00 97.31 100 VAL A O 1
ATOM 825 N N . THR A 1 101 ? -1.602 -3.349 3.997 1.00 97.19 101 THR A N 1
ATOM 826 C CA . THR A 1 101 ? -2.173 -4.538 3.348 1.00 97.19 101 THR A CA 1
ATOM 827 C C . THR A 1 101 ? -2.882 -4.251 2.041 1.00 97.19 101 THR A C 1
ATOM 829 O O . THR A 1 101 ? -3.065 -5.169 1.249 1.00 97.19 101 THR A O 1
ATOM 832 N N . GLY A 1 102 ? -3.355 -3.022 1.846 1.00 96.31 102 GLY A N 1
ATOM 833 C CA . GLY A 1 102 ? -4.430 -2.770 0.901 1.00 96.31 102 GLY A CA 1
ATOM 834 C C . GLY A 1 102 ? -5.743 -3.429 1.334 1.00 96.31 102 GLY A C 1
ATOM 835 O O . GLY A 1 102 ? -5.901 -3.852 2.487 1.00 96.31 102 GLY A O 1
ATOM 836 N N . CYS A 1 103 ? -6.686 -3.514 0.402 1.00 96.06 103 CYS A N 1
ATOM 837 C CA . CYS A 1 103 ? -7.981 -4.166 0.564 1.00 96.06 103 CYS A CA 1
ATOM 838 C C . CYS A 1 103 ? -8.568 -4.612 -0.779 1.00 96.06 103 CYS A C 1
ATOM 840 O O . CYS A 1 103 ? -8.156 -4.135 -1.839 1.00 96.06 103 CYS A O 1
ATOM 842 N N . ILE A 1 104 ? -9.597 -5.454 -0.712 1.00 94.62 104 ILE A N 1
ATOM 843 C CA . ILE A 1 104 ? -10.495 -5.728 -1.836 1.00 94.62 104 ILE A CA 1
ATOM 844 C C . ILE A 1 104 ? -11.855 -5.099 -1.533 1.00 94.62 104 ILE A C 1
ATOM 846 O O . ILE A 1 104 ? -12.402 -5.287 -0.444 1.00 94.62 104 ILE A O 1
ATOM 850 N N . ASN A 1 105 ? -12.377 -4.330 -2.484 1.00 94.06 105 ASN A N 1
ATOM 851 C CA . ASN A 1 105 ? -13.695 -3.707 -2.410 1.00 94.06 105 ASN A CA 1
ATOM 852 C C . ASN A 1 105 ? -14.333 -3.685 -3.798 1.00 94.06 105 ASN A C 1
ATOM 854 O O . ASN A 1 105 ? -13.682 -3.282 -4.760 1.00 94.06 105 ASN A O 1
ATOM 858 N N . GLU A 1 106 ? -15.595 -4.077 -3.899 1.00 91.50 106 GLU A N 1
ATOM 859 C CA . GLU A 1 106 ? -16.358 -4.175 -5.146 1.00 91.50 106 GLU A CA 1
ATOM 860 C C . GLU A 1 106 ? -15.600 -4.939 -6.244 1.00 91.50 106 GLU A C 1
ATOM 862 O O . GLU A 1 106 ? -15.509 -4.498 -7.393 1.00 91.50 106 GLU A O 1
ATOM 867 N N . GLY A 1 107 ? -14.987 -6.068 -5.873 1.00 89.44 107 GLY A N 1
ATOM 868 C CA . GLY A 1 107 ? -14.198 -6.889 -6.794 1.00 89.44 107 GLY A CA 1
ATOM 869 C C . GLY A 1 107 ? -12.966 -6.175 -7.363 1.00 89.44 107 GLY A C 1
ATOM 870 O O . GLY A 1 107 ? -12.496 -6.515 -8.447 1.00 89.44 107 GLY A O 1
ATOM 871 N N . ARG A 1 108 ? -12.433 -5.164 -6.670 1.00 91.19 108 ARG A N 1
ATOM 872 C CA . ARG A 1 108 ? -11.229 -4.430 -7.081 1.00 91.19 108 ARG A CA 1
ATOM 873 C C . ARG A 1 108 ? -10.205 -4.394 -5.958 1.00 91.19 108 ARG A C 1
ATOM 875 O O . ARG A 1 108 ? -10.554 -4.224 -4.791 1.00 91.19 108 ARG A O 1
ATOM 882 N N . LYS A 1 109 ? -8.934 -4.536 -6.331 1.00 93.44 109 LYS A N 1
ATOM 883 C CA . LYS A 1 109 ? -7.785 -4.484 -5.422 1.00 93.44 109 LYS A CA 1
ATOM 884 C C . LYS A 1 109 ? -7.306 -3.036 -5.275 1.00 93.44 109 LYS A C 1
ATOM 886 O O . LYS A 1 109 ? -7.123 -2.330 -6.269 1.00 93.44 109 LYS A O 1
ATOM 891 N N . TYR A 1 110 ? -7.089 -2.610 -4.036 1.00 94.50 110 TYR A N 1
ATOM 892 C CA . TYR A 1 110 ? -6.614 -1.270 -3.691 1.00 94.50 110 TYR A CA 1
ATOM 893 C C . TYR A 1 110 ? -5.445 -1.361 -2.721 1.00 94.50 110 TYR A C 1
ATOM 895 O O . TYR A 1 110 ? -5.515 -2.094 -1.739 1.00 94.50 110 TYR A O 1
ATOM 903 N N . GLY A 1 111 ? -4.410 -0.565 -2.945 1.00 95.31 111 GLY A N 1
ATOM 904 C CA . GLY A 1 111 ? -3.254 -0.412 -2.075 1.00 95.31 111 GLY A CA 1
ATOM 905 C C . GLY A 1 111 ? -1.935 -0.579 -2.818 1.00 95.31 111 GLY A C 1
ATOM 906 O O . GLY A 1 111 ? -1.806 -1.395 -3.731 1.00 95.31 111 GLY A O 1
ATOM 907 N N . TRP A 1 112 ? -0.932 0.157 -2.347 1.00 96.06 112 TRP A N 1
ATOM 908 C CA . TRP A 1 112 ? 0.433 0.153 -2.868 1.00 96.06 112 TRP A CA 1
ATOM 909 C C . TRP A 1 112 ? 0.995 -1.254 -3.111 1.00 96.06 112 TRP A C 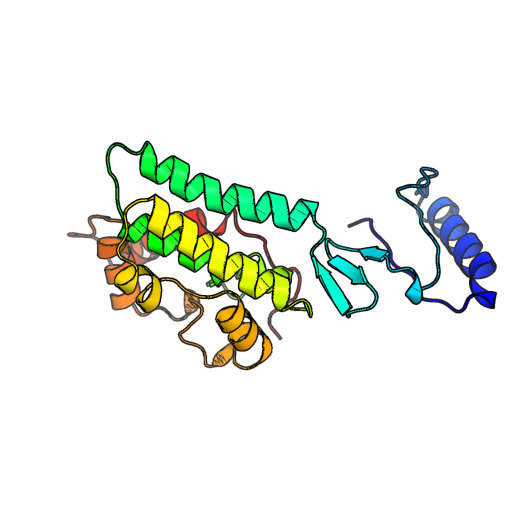1
ATOM 911 O O . TRP A 1 112 ? 1.555 -1.522 -4.167 1.00 96.06 112 TRP A O 1
ATOM 921 N N . LEU A 1 113 ? 0.800 -2.186 -2.172 1.00 95.81 113 LEU A N 1
ATOM 922 C CA . LEU A 1 113 ? 1.368 -3.530 -2.286 1.00 95.81 113 LEU A CA 1
ATOM 923 C C . LEU A 1 113 ? 0.633 -4.434 -3.288 1.00 95.81 113 LEU A C 1
ATOM 925 O O . LEU A 1 113 ? 1.246 -5.358 -3.813 1.00 95.81 113 LEU A O 1
ATOM 929 N N . PHE A 1 114 ? -0.646 -4.173 -3.581 1.00 95.25 114 PHE A N 1
ATOM 930 C CA . PHE A 1 114 ? -1.333 -4.844 -4.688 1.00 95.25 114 PHE A CA 1
ATOM 931 C C . PHE A 1 114 ? -0.760 -4.377 -6.024 1.00 95.25 114 PHE A C 1
ATOM 933 O O . PHE A 1 114 ? -0.336 -5.208 -6.826 1.00 95.25 114 PHE A O 1
ATOM 940 N N . PHE A 1 115 ? -0.654 -3.055 -6.200 1.00 93.19 115 PHE A N 1
ATOM 941 C CA . PHE A 1 115 ? -0.071 -2.453 -7.398 1.00 93.19 115 PHE A CA 1
ATOM 942 C C . PHE A 1 115 ? 1.374 -2.919 -7.626 1.00 93.19 115 PHE A C 1
ATOM 944 O O . PHE A 1 115 ? 1.737 -3.257 -8.745 1.00 93.19 115 PHE A O 1
ATOM 951 N N . PHE A 1 116 ? 2.179 -2.996 -6.559 1.00 95.00 116 PHE A N 1
ATOM 952 C CA . PHE A 1 116 ? 3.577 -3.428 -6.610 1.00 95.00 116 PHE A CA 1
ATOM 953 C C . PHE A 1 116 ? 3.793 -4.912 -6.256 1.00 95.00 116 PHE A C 1
ATOM 955 O O . PHE A 1 116 ? 4.891 -5.300 -5.861 1.00 95.00 116 PHE A O 1
ATOM 962 N N . SER A 1 117 ? 2.783 -5.773 -6.410 1.00 94.44 117 SER A N 1
ATOM 963 C CA . SER A 1 117 ? 2.829 -7.174 -5.943 1.00 94.44 117 SER A CA 1
ATOM 964 C C . SER A 1 117 ? 3.936 -8.027 -6.583 1.00 94.44 117 SER A C 1
ATOM 966 O O . SER A 1 117 ? 4.452 -8.945 -5.944 1.00 94.44 117 SER A O 1
ATOM 968 N N . GLN A 1 118 ? 4.368 -7.685 -7.802 1.00 93.50 118 GLN A N 1
ATOM 969 C CA . GLN A 1 118 ? 5.473 -8.347 -8.519 1.00 93.50 118 GLN A CA 1
ATOM 970 C C . GLN A 1 118 ? 6.886 -7.992 -8.007 1.00 93.50 118 GLN A C 1
ATOM 972 O O . GLN A 1 118 ? 7.881 -8.407 -8.598 1.00 93.50 118 GLN A O 1
ATOM 977 N N . ILE A 1 119 ? 6.999 -7.223 -6.921 1.00 95.44 119 ILE A N 1
ATOM 978 C CA . ILE A 1 119 ? 8.277 -6.899 -6.281 1.00 95.44 119 ILE A CA 1
ATOM 979 C C . ILE A 1 119 ? 9.034 -8.165 -5.827 1.00 95.44 119 ILE A C 1
ATOM 981 O O . ILE A 1 119 ? 8.466 -9.060 -5.201 1.00 95.44 119 ILE A O 1
ATOM 985 N N . ASN A 1 120 ? 10.340 -8.220 -6.103 1.00 94.31 120 ASN A N 1
ATOM 986 C CA . ASN A 1 120 ? 11.265 -9.233 -5.570 1.00 94.31 120 ASN A CA 1
ATOM 987 C C . ASN A 1 120 ? 12.103 -8.704 -4.396 1.00 94.31 120 ASN A C 1
ATOM 989 O O . ASN A 1 120 ? 12.618 -9.483 -3.594 1.00 94.31 120 ASN A O 1
ATOM 993 N N . ASP A 1 121 ? 12.232 -7.382 -4.291 1.00 95.62 121 ASP A N 1
ATOM 994 C CA . ASP A 1 121 ? 12.976 -6.685 -3.247 1.00 95.62 121 ASP A CA 1
ATOM 995 C C . ASP A 1 121 ? 12.307 -6.809 -1.866 1.00 95.62 121 ASP A C 1
ATOM 997 O O . ASP A 1 121 ? 11.568 -5.949 -1.382 1.00 95.62 121 ASP A O 1
ATOM 1001 N N . THR A 1 122 ? 12.579 -7.934 -1.210 1.00 95.50 122 THR A N 1
ATOM 1002 C CA . THR A 1 122 ? 12.126 -8.195 0.160 1.00 95.50 122 THR A CA 1
ATOM 1003 C C . THR A 1 122 ? 12.795 -7.285 1.187 1.00 95.50 122 THR A C 1
ATOM 1005 O O . THR A 1 122 ? 12.186 -7.022 2.226 1.00 95.50 122 THR A O 1
ATOM 1008 N N . LYS A 1 123 ? 14.005 -6.770 0.910 1.00 96.81 123 LYS A N 1
ATOM 1009 C CA . LYS A 1 123 ? 14.715 -5.844 1.807 1.00 96.81 123 LYS A CA 1
ATOM 1010 C C . LYS A 1 123 ? 13.882 -4.577 1.986 1.00 96.81 123 LYS A C 1
ATOM 1012 O O . LYS A 1 123 ? 13.601 -4.207 3.126 1.00 96.81 123 LYS A O 1
ATOM 1017 N N . LEU A 1 124 ? 13.367 -4.009 0.892 1.00 97.56 124 LEU A N 1
ATOM 1018 C CA . LEU A 1 124 ? 12.457 -2.862 0.936 1.00 97.56 124 LEU A CA 1
ATOM 1019 C C . LEU A 1 124 ? 11.211 -3.139 1.794 1.00 97.56 124 LEU A C 1
ATOM 1021 O O . LEU A 1 124 ? 10.807 -2.295 2.594 1.00 97.56 124 LEU A O 1
ATOM 1025 N N . LEU A 1 125 ? 10.608 -4.327 1.691 1.00 98.00 125 LEU A N 1
ATOM 1026 C CA . LEU A 1 125 ? 9.439 -4.676 2.510 1.00 98.00 125 LEU A CA 1
ATOM 1027 C C . LEU A 1 125 ? 9.776 -4.735 4.012 1.00 98.00 125 LEU A C 1
ATOM 1029 O O . LEU A 1 125 ? 8.996 -4.250 4.835 1.00 98.00 125 LEU A O 1
ATOM 1033 N N . PHE A 1 126 ? 10.941 -5.278 4.382 1.00 98.06 126 PHE A N 1
ATOM 1034 C CA . PHE A 1 126 ? 11.415 -5.271 5.772 1.00 98.06 126 PHE A CA 1
ATOM 1035 C C . PHE A 1 126 ? 11.742 -3.860 6.278 1.00 98.06 126 PHE A C 1
ATOM 1037 O O . PHE A 1 126 ? 11.465 -3.543 7.438 1.00 98.06 126 PHE A O 1
ATOM 1044 N N . GLU A 1 127 ? 12.297 -2.998 5.427 1.00 97.94 127 GLU A N 1
ATOM 1045 C CA . GLU A 1 127 ? 12.539 -1.593 5.762 1.00 97.94 127 GLU A CA 1
ATOM 1046 C C . GLU A 1 127 ? 11.235 -0.844 6.038 1.00 97.94 127 GLU A C 1
ATOM 1048 O O . GLU A 1 127 ? 11.146 -0.100 7.017 1.00 97.94 127 GLU A O 1
ATOM 1053 N N . LEU A 1 128 ? 10.203 -1.062 5.217 1.00 98.12 128 LEU A N 1
ATOM 1054 C CA . LEU A 1 128 ? 8.878 -0.475 5.425 1.00 98.12 128 LEU A CA 1
ATOM 1055 C C . LEU A 1 128 ? 8.232 -0.988 6.722 1.00 98.12 128 LEU A C 1
ATOM 1057 O O . LEU A 1 128 ? 7.682 -0.189 7.486 1.00 98.12 128 LEU A O 1
ATOM 1061 N N . ASP A 1 129 ? 8.363 -2.283 7.029 1.00 97.88 129 ASP A N 1
ATOM 1062 C CA . ASP A 1 129 ? 7.923 -2.859 8.310 1.00 97.88 129 ASP A CA 1
ATOM 1063 C C . ASP A 1 129 ? 8.602 -2.182 9.505 1.00 97.88 129 ASP A C 1
ATOM 1065 O O . ASP A 1 129 ? 7.953 -1.804 10.491 1.00 97.88 129 ASP A O 1
ATOM 1069 N N . TRP A 1 130 ? 9.922 -2.012 9.425 1.00 96.75 130 TRP A N 1
ATOM 1070 C CA . TRP A 1 130 ? 10.695 -1.335 10.457 1.00 96.75 130 TRP A CA 1
ATOM 1071 C C . TRP 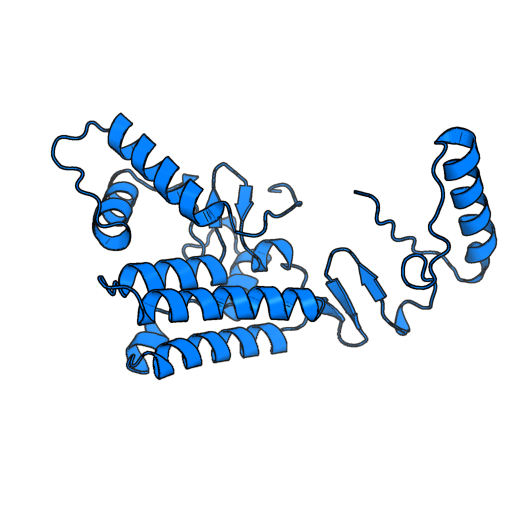A 1 130 ? 10.294 0.136 10.598 1.00 96.75 130 TRP A C 1
ATOM 1073 O O . TRP A 1 130 ? 10.118 0.617 11.721 1.00 96.75 130 TRP A O 1
ATOM 1083 N N . LEU A 1 131 ? 10.098 0.838 9.480 1.00 97.31 131 LEU A N 1
ATOM 1084 C CA . LEU A 1 131 ? 9.726 2.250 9.453 1.00 97.31 131 LEU A CA 1
ATOM 1085 C C . LEU A 1 131 ? 8.384 2.488 10.148 1.00 97.31 131 LEU A C 1
ATOM 1087 O O . LEU A 1 131 ? 8.294 3.338 11.036 1.00 97.31 131 LEU A O 1
ATOM 1091 N N . VAL A 1 132 ? 7.357 1.704 9.805 1.00 96.81 132 VAL A N 1
ATOM 1092 C CA . VAL A 1 132 ? 6.038 1.812 10.444 1.00 96.81 132 VAL A CA 1
ATOM 1093 C C . VAL A 1 132 ? 6.155 1.560 11.943 1.00 96.81 132 VAL A C 1
ATOM 1095 O O . VAL A 1 132 ? 5.643 2.342 12.747 1.00 96.81 132 VAL A O 1
ATOM 1098 N N . LYS A 1 133 ? 6.887 0.516 12.349 1.00 95.50 133 LYS A N 1
ATOM 1099 C CA . LYS A 1 133 ? 7.131 0.235 13.769 1.00 95.50 133 LYS A CA 1
ATOM 1100 C C . LYS A 1 133 ? 7.802 1.416 14.475 1.00 95.50 133 LYS A C 1
ATOM 1102 O O . LYS A 1 133 ? 7.394 1.769 15.582 1.00 95.50 133 LYS A O 1
ATOM 1107 N N . LYS A 1 134 ? 8.799 2.043 13.844 1.00 95.00 134 LYS A N 1
ATOM 1108 C CA . LYS A 1 134 ? 9.488 3.226 14.375 1.00 95.00 134 LYS A CA 1
ATOM 1109 C C . LYS A 1 134 ? 8.536 4.411 14.536 1.00 95.00 134 LYS A C 1
ATOM 1111 O O . LYS A 1 134 ? 8.586 5.071 15.570 1.00 95.00 134 LYS A O 1
ATOM 1116 N N . TYR A 1 135 ? 7.633 4.650 13.585 1.00 95.50 135 TYR A N 1
ATOM 1117 C CA . TYR A 1 135 ? 6.633 5.714 13.711 1.00 95.50 135 TYR A CA 1
ATOM 1118 C C . TYR A 1 135 ? 5.693 5.513 14.900 1.00 95.50 135 TYR A C 1
ATOM 1120 O O . TYR A 1 135 ? 5.454 6.465 15.643 1.00 95.50 135 TYR A O 1
ATOM 1128 N N . PHE A 1 136 ? 5.218 4.289 15.150 1.00 94.81 136 PHE A N 1
ATOM 1129 C CA . PHE A 1 136 ? 4.406 4.028 16.342 1.00 94.81 136 PHE A CA 1
ATOM 1130 C C . PHE A 1 136 ? 5.208 4.205 17.642 1.00 94.81 136 PHE A C 1
ATOM 1132 O O . PHE A 1 136 ? 4.732 4.847 18.576 1.00 94.81 136 PHE A O 1
ATOM 1139 N N . ILE A 1 137 ? 6.443 3.707 17.713 1.00 92.56 137 ILE A N 1
ATOM 1140 C CA . ILE A 1 137 ? 7.282 3.907 18.907 1.00 92.56 137 ILE A CA 1
ATOM 1141 C C . ILE A 1 137 ? 7.492 5.406 19.174 1.00 92.56 137 ILE A C 1
ATOM 1143 O O . ILE A 1 137 ? 7.287 5.866 20.295 1.00 92.56 137 ILE A O 1
ATOM 1147 N N . ASN A 1 138 ? 7.807 6.187 18.138 1.00 91.81 138 ASN A N 1
ATOM 1148 C CA . ASN A 1 138 ? 8.010 7.634 18.248 1.00 91.81 138 ASN A CA 1
ATOM 1149 C C . ASN A 1 138 ? 6.731 8.400 18.616 1.00 91.81 138 ASN A C 1
ATOM 1151 O O . ASN A 1 138 ? 6.804 9.462 19.228 1.00 91.81 138 ASN A O 1
ATOM 1155 N N . ALA A 1 139 ? 5.561 7.869 18.265 1.00 90.00 139 ALA A N 1
ATOM 1156 C CA . ALA A 1 139 ? 4.273 8.407 18.690 1.00 90.00 139 ALA A CA 1
ATOM 1157 C C . ALA A 1 139 ? 3.910 8.038 20.147 1.00 90.00 139 ALA A C 1
ATOM 1159 O O . ALA A 1 139 ? 2.842 8.424 20.619 1.00 90.00 139 ALA A O 1
ATOM 1160 N N . GLY A 1 140 ? 4.791 7.327 20.865 1.00 88.12 140 GLY A N 1
ATOM 1161 C CA . GLY A 1 140 ? 4.647 6.987 22.282 1.00 88.12 140 GLY A CA 1
ATOM 1162 C C . GLY A 1 140 ? 4.028 5.614 22.552 1.00 88.12 140 GLY A C 1
ATOM 1163 O O . GLY A 1 140 ? 3.643 5.330 23.686 1.00 88.12 140 GLY A O 1
ATOM 1164 N N . PHE A 1 141 ? 3.905 4.745 21.542 1.00 88.31 141 PHE A N 1
ATOM 1165 C CA . PHE A 1 141 ? 3.291 3.428 21.721 1.00 88.31 141 PHE A CA 1
ATOM 1166 C C . PHE A 1 141 ? 4.285 2.382 22.236 1.00 88.31 141 PHE A C 1
ATOM 1168 O O . PHE A 1 141 ? 5.430 2.291 21.788 1.00 88.31 141 PHE A O 1
ATOM 1175 N N . LYS A 1 142 ? 3.818 1.527 23.157 1.00 88.12 142 LYS A N 1
ATOM 1176 C CA . LYS A 1 142 ? 4.610 0.411 23.690 1.00 88.12 142 LYS A CA 1
ATOM 1177 C C . LYS A 1 142 ? 5.014 -0.554 22.571 1.00 88.12 142 LYS A C 1
ATOM 1179 O O . LYS A 1 142 ? 4.229 -0.866 21.671 1.00 88.12 142 LYS A O 1
ATOM 1184 N N . LYS A 1 143 ? 6.226 -1.103 22.668 1.00 84.00 143 LYS A N 1
ATOM 1185 C CA . LYS A 1 143 ? 6.785 -2.055 21.690 1.00 84.00 143 LYS A CA 1
ATOM 1186 C C . LYS A 1 143 ? 5.921 -3.314 21.519 1.00 84.00 143 LYS A C 1
ATOM 1188 O O . LYS A 1 143 ? 5.803 -3.829 20.406 1.00 84.00 143 LYS A O 1
ATOM 1193 N N . GLU A 1 144 ? 5.298 -3.784 22.596 1.00 85.56 144 GLU A N 1
ATOM 1194 C CA . GLU A 1 144 ? 4.384 -4.937 22.599 1.00 85.56 144 GLU A CA 1
ATOM 1195 C C . GLU A 1 144 ? 3.135 -4.676 21.751 1.00 85.56 144 GLU A C 1
ATOM 1197 O O . GLU A 1 144 ? 2.820 -5.464 20.860 1.00 85.56 144 GLU A O 1
ATOM 1202 N N . TYR A 1 145 ? 2.492 -3.518 21.944 1.00 84.94 145 TYR A N 1
ATOM 1203 C CA . TYR A 1 145 ? 1.348 -3.083 21.138 1.00 84.94 145 TYR A CA 1
ATOM 1204 C C . TYR A 1 145 ? 1.697 -3.069 19.646 1.00 84.94 145 TYR A C 1
ATOM 1206 O O . TYR A 1 145 ? 0.975 -3.632 18.821 1.00 84.94 145 TYR A O 1
ATOM 1214 N N . CYS A 1 146 ? 2.858 -2.497 19.314 1.00 80.69 146 CYS A N 1
ATOM 1215 C CA . CYS A 1 146 ? 3.351 -2.431 17.942 1.00 80.69 146 CYS A CA 1
ATOM 1216 C C . CYS A 1 146 ? 3.531 -3.824 17.323 1.00 80.69 146 CYS A C 1
ATOM 1218 O O . CYS A 1 146 ? 3.260 -4.027 16.146 1.00 80.69 146 CYS A O 1
ATOM 1220 N N . THR A 1 147 ? 3.983 -4.795 18.114 1.00 82.31 147 THR A N 1
ATOM 1221 C CA . THR A 1 147 ? 4.295 -6.142 17.621 1.00 82.31 147 THR A CA 1
ATOM 1222 C C . THR A 1 147 ? 3.035 -6.974 17.371 1.00 82.31 147 THR A C 1
ATOM 1224 O O . THR A 1 147 ? 3.026 -7.794 16.457 1.00 82.31 147 THR A O 1
ATOM 1227 N N . LEU A 1 148 ? 1.971 -6.748 18.147 1.00 85.38 148 LEU A N 1
ATOM 1228 C CA . LEU A 1 148 ? 0.735 -7.533 18.074 1.00 85.38 148 LEU A CA 1
ATOM 1229 C C . LEU A 1 148 ? -0.298 -6.975 17.085 1.00 85.38 148 LEU A C 1
ATOM 1231 O O . LEU A 1 148 ? -1.097 -7.739 16.548 1.00 85.38 148 LEU A O 1
ATOM 1235 N N . LYS A 1 149 ? -0.335 -5.653 16.878 1.00 91.12 149 LYS A N 1
ATOM 1236 C CA . LYS A 1 149 ? -1.444 -4.987 16.169 1.00 91.12 149 LYS A CA 1
ATOM 1237 C C . LYS A 1 149 ? -1.087 -4.439 14.789 1.00 91.12 149 LYS A C 1
ATOM 1239 O O . LYS A 1 149 ? -1.982 -4.300 13.952 1.00 91.12 149 LYS A O 1
ATOM 1244 N N . ILE A 1 150 ? 0.181 -4.106 14.552 1.00 95.38 150 ILE A N 1
ATOM 1245 C CA . ILE A 1 150 ? 0.624 -3.522 13.283 1.00 95.38 150 ILE A CA 1
ATOM 1246 C C . ILE A 1 150 ? 0.801 -4.645 12.262 1.00 95.38 150 ILE A C 1
ATOM 1248 O O . ILE A 1 150 ? 1.506 -5.628 12.510 1.00 95.38 150 ILE A O 1
ATOM 1252 N N . LYS A 1 151 ? 0.150 -4.503 11.108 1.00 97.25 151 LYS A N 1
ATOM 1253 C CA . LYS A 1 151 ? 0.331 -5.419 9.986 1.00 97.25 151 LYS A CA 1
ATOM 1254 C C . LYS A 1 151 ? 1.676 -5.180 9.300 1.00 97.25 151 LYS A C 1
ATOM 1256 O O . LYS A 1 151 ? 2.247 -4.101 9.389 1.00 97.25 151 LYS A O 1
ATOM 1261 N N . LYS A 1 152 ? 2.187 -6.216 8.644 1.00 97.88 152 LYS A N 1
ATOM 1262 C CA . LYS A 1 152 ? 3.517 -6.263 8.044 1.00 97.88 152 LYS A CA 1
ATOM 1263 C C . LYS A 1 152 ? 3.415 -6.400 6.532 1.00 97.88 152 LYS A C 1
ATOM 1265 O O . LYS A 1 152 ? 2.696 -7.284 6.067 1.00 97.88 152 LYS A O 1
ATOM 1270 N N . PHE A 1 153 ? 4.174 -5.601 5.795 1.00 98.25 153 PHE A N 1
ATOM 1271 C CA . PHE A 1 153 ? 4.341 -5.660 4.347 1.00 98.25 153 PHE A CA 1
ATOM 1272 C C . PHE A 1 153 ? 4.837 -7.030 3.906 1.00 98.25 153 PHE A C 1
ATOM 1274 O O . PHE A 1 153 ? 4.260 -7.613 2.997 1.00 98.25 153 PHE A O 1
ATOM 1281 N N . VAL A 1 154 ? 5.828 -7.608 4.594 1.00 97.62 154 VAL A N 1
ATOM 1282 C CA . VAL A 1 154 ? 6.355 -8.937 4.233 1.00 97.62 154 VAL A CA 1
ATOM 1283 C C . VAL A 1 154 ? 5.281 -10.020 4.353 1.00 97.62 154 VAL A C 1
ATOM 1285 O O . VAL A 1 154 ? 5.210 -10.924 3.524 1.00 97.62 154 VAL A O 1
ATOM 1288 N N . LYS A 1 155 ? 4.417 -9.937 5.376 1.00 97.38 155 LYS A N 1
ATOM 1289 C CA . LYS A 1 155 ? 3.297 -10.877 5.513 1.00 97.38 155 LYS A CA 1
ATOM 1290 C C . LYS A 1 155 ? 2.222 -10.597 4.465 1.00 97.38 155 LYS A C 1
ATOM 1292 O O . LYS A 1 155 ? 1.784 -11.528 3.807 1.00 97.38 155 LYS A O 1
ATOM 1297 N N . ALA A 1 156 ? 1.833 -9.337 4.291 1.00 97.81 156 ALA A N 1
ATOM 1298 C CA . ALA A 1 156 ? 0.835 -8.942 3.305 1.00 97.81 156 ALA A CA 1
ATOM 1299 C C . ALA A 1 156 ? 1.235 -9.368 1.884 1.00 97.81 156 ALA A C 1
ATOM 1301 O O . ALA A 1 156 ? 0.410 -9.922 1.173 1.00 97.81 156 ALA A O 1
ATOM 1302 N N . HIS A 1 157 ? 2.506 -9.214 1.504 1.00 97.69 157 HIS A N 1
ATOM 1303 C CA . HIS A 1 157 ? 3.027 -9.618 0.195 1.00 97.69 157 HIS A CA 1
ATOM 1304 C C . HIS A 1 157 ? 2.880 -11.122 -0.044 1.00 97.69 157 HIS A C 1
ATOM 1306 O O . HIS A 1 157 ? 2.386 -11.533 -1.091 1.00 97.69 157 HIS A O 1
ATOM 1312 N N . LYS A 1 158 ? 3.218 -11.947 0.954 1.00 96.69 158 LYS A N 1
ATOM 1313 C CA . LYS A 1 158 ? 3.014 -13.403 0.886 1.00 96.69 158 LYS A CA 1
ATOM 1314 C C . LYS A 1 158 ? 1.539 -13.779 0.763 1.00 96.69 158 LYS A C 1
ATOM 1316 O O . LYS A 1 158 ? 1.205 -14.668 -0.006 1.00 96.69 158 LYS A O 1
ATOM 1321 N N . GLU A 1 159 ? 0.657 -13.104 1.495 1.00 96.88 159 GLU A N 1
ATOM 1322 C CA . GLU A 1 159 ? -0.787 -13.359 1.412 1.00 96.88 159 GLU A CA 1
ATOM 1323 C C . GLU A 1 159 ? -1.331 -12.970 0.028 1.00 96.88 159 GLU A C 1
ATOM 1325 O O . GLU A 1 159 ? -2.053 -13.756 -0.572 1.00 96.88 159 GLU A O 1
ATOM 1330 N N . ILE A 1 160 ? -0.921 -11.819 -0.523 1.00 95.19 160 ILE A N 1
ATOM 1331 C CA . ILE A 1 160 ? -1.303 -11.375 -1.876 1.00 95.19 160 ILE A CA 1
ATOM 1332 C C . ILE A 1 160 ? -0.841 -12.371 -2.943 1.00 95.19 160 ILE A C 1
ATOM 1334 O O . ILE A 1 160 ? -1.59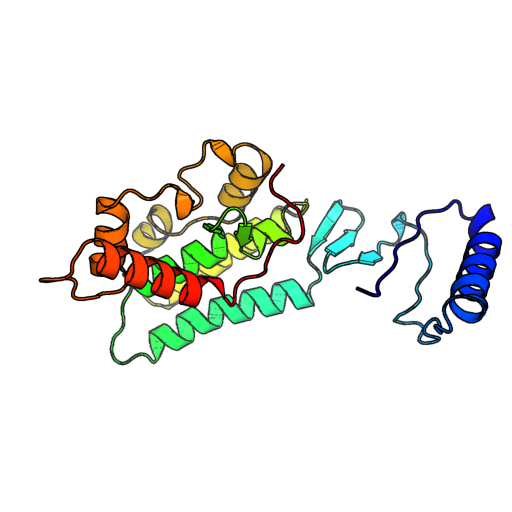3 -12.671 -3.865 1.00 95.19 160 ILE A O 1
ATOM 1338 N N . THR A 1 161 ? 0.389 -12.872 -2.829 1.00 94.31 161 THR A N 1
ATOM 1339 C CA . THR A 1 161 ? 1.011 -13.706 -3.869 1.00 94.31 161 THR A CA 1
ATOM 1340 C C . THR A 1 161 ? 0.654 -15.188 -3.769 1.00 94.31 161 THR A C 1
ATOM 1342 O O . THR A 1 161 ? 0.690 -15.871 -4.788 1.00 94.31 161 THR A O 1
ATOM 1345 N N . LEU A 1 162 ? 0.307 -15.695 -2.578 1.00 94.19 162 LEU A N 1
ATOM 1346 C CA . LEU A 1 162 ? 0.139 -17.137 -2.338 1.00 94.19 162 LEU A CA 1
ATOM 1347 C C . LEU A 1 162 ? -1.230 -17.549 -1.772 1.00 94.19 162 LEU A C 1
ATOM 1349 O O . LEU A 1 162 ? -1.582 -18.718 -1.885 1.00 94.19 162 LEU A O 1
ATOM 1353 N N . ASN A 1 163 ? -1.989 -16.652 -1.128 1.00 93.62 163 ASN A N 1
ATOM 1354 C CA . ASN A 1 163 ? -3.192 -17.022 -0.362 1.00 93.62 163 ASN A CA 1
ATOM 1355 C C . ASN A 1 163 ? -4.301 -15.949 -0.401 1.00 93.62 163 ASN A C 1
ATOM 1357 O O . ASN A 1 163 ? -5.024 -15.744 0.574 1.00 93.62 163 ASN A O 1
ATOM 1361 N N . LEU A 1 164 ? -4.446 -15.226 -1.514 1.00 89.88 164 LEU A N 1
ATOM 1362 C CA . LEU A 1 164 ? -5.337 -14.063 -1.551 1.00 89.88 164 LEU A CA 1
ATOM 1363 C C . LEU A 1 164 ? -6.811 -14.421 -1.288 1.00 89.88 164 LEU A C 1
ATOM 1365 O O . LEU A 1 164 ? -7.516 -13.658 -0.636 1.00 89.88 164 LEU A O 1
ATOM 1369 N N . SER A 1 165 ? -7.272 -15.582 -1.758 1.00 86.06 165 SER A N 1
ATOM 1370 C CA . SER A 1 165 ? -8.658 -16.038 -1.590 1.00 86.06 165 SER A CA 1
ATOM 1371 C C . SER A 1 165 ? -8.976 -16.554 -0.182 1.00 86.06 165 SER A C 1
ATOM 1373 O O . SER A 1 165 ? -10.127 -16.493 0.241 1.00 86.06 165 SER A O 1
ATOM 1375 N N . GLY A 1 166 ? -7.977 -17.057 0.549 1.00 88.12 166 GLY A N 1
ATOM 1376 C CA . GLY A 1 166 ? -8.142 -17.660 1.877 1.00 88.12 166 GLY A CA 1
ATOM 1377 C C . GLY A 1 166 ? -7.703 -16.768 3.038 1.00 88.12 166 GLY A C 1
ATOM 1378 O O . GLY A 1 166 ? -7.741 -17.194 4.194 1.00 88.12 166 GLY A O 1
ATOM 1379 N N . THR A 1 167 ? -7.228 -15.552 2.766 1.00 92.31 167 THR A N 1
ATOM 1380 C CA . THR A 1 167 ? -6.619 -14.713 3.798 1.00 92.31 167 THR A CA 1
ATOM 1381 C C . THR A 1 167 ? -7.646 -13.921 4.606 1.00 92.31 167 THR A C 1
ATOM 1383 O O . THR A 1 167 ? -8.497 -13.222 4.070 1.00 92.31 167 THR A O 1
ATOM 1386 N N . SER A 1 168 ? -7.503 -13.943 5.933 1.00 92.69 168 SER A N 1
ATOM 1387 C CA . SER A 1 168 ? -8.118 -12.956 6.837 1.00 92.69 168 SER A CA 1
ATOM 1388 C C . SER A 1 168 ? -7.179 -11.777 7.130 1.00 92.69 168 SER A C 1
ATOM 1390 O O . SER A 1 168 ? -7.510 -10.843 7.870 1.00 92.69 168 SER A O 1
ATOM 1392 N N . TYR A 1 169 ? -5.964 -11.807 6.568 1.00 95.81 169 TYR A N 1
ATOM 1393 C CA . TYR A 1 169 ? -4.955 -10.782 6.794 1.00 95.81 169 TYR A CA 1
ATOM 1394 C C . TYR A 1 169 ? -5.177 -9.535 5.945 1.00 95.81 169 TYR A C 1
ATOM 1396 O O . TYR A 1 169 ? -4.720 -8.463 6.335 1.00 95.81 169 TYR A O 1
ATOM 1404 N N . ILE A 1 170 ? -5.900 -9.633 4.837 1.00 96.00 170 ILE A N 1
ATOM 1405 C CA . ILE A 1 170 ? -6.252 -8.503 3.977 1.00 96.00 170 ILE A CA 1
ATOM 1406 C C . ILE A 1 170 ? -7.769 -8.332 4.056 1.00 96.00 170 ILE A C 1
ATOM 1408 O O . ILE A 1 170 ? -8.488 -9.314 3.904 1.00 96.00 170 ILE A O 1
ATOM 1412 N N . PRO A 1 171 ? -8.284 -7.128 4.349 1.00 95.31 171 PRO A N 1
ATOM 1413 C CA . PRO A 1 171 ? -9.722 -6.920 4.410 1.00 95.31 171 PRO A CA 1
ATOM 1414 C C . PRO A 1 171 ? -10.351 -7.049 3.017 1.00 95.31 171 PRO A C 1
ATOM 1416 O O . PRO A 1 171 ? -9.972 -6.336 2.084 1.00 95.31 171 PRO A O 1
ATOM 1419 N N . ILE A 1 172 ? -11.339 -7.937 2.912 1.00 94.88 172 ILE A N 1
ATOM 1420 C CA . ILE A 1 172 ? -12.219 -8.094 1.753 1.00 94.88 172 ILE A CA 1
ATOM 1421 C C . ILE A 1 172 ? -13.574 -7.523 2.166 1.00 94.88 172 ILE A C 1
ATOM 1423 O O . ILE A 1 172 ? -14.364 -8.194 2.821 1.00 94.88 172 ILE A O 1
ATOM 1427 N N . PHE A 1 173 ? -13.830 -6.251 1.867 1.00 94.56 173 PHE A N 1
ATOM 1428 C CA . PHE A 1 173 ? -15.026 -5.564 2.373 1.00 94.56 173 PHE A CA 1
ATOM 1429 C C . PHE A 1 173 ? -16.328 -6.124 1.792 1.00 94.56 173 PHE A C 1
ATOM 1431 O O . PHE A 1 173 ? -17.372 -6.032 2.436 1.00 94.56 173 PHE A O 1
ATOM 1438 N N . ASP A 1 174 ? -16.250 -6.771 0.630 1.00 89.81 174 ASP A N 1
ATOM 1439 C CA . ASP A 1 174 ? -17.381 -7.442 -0.016 1.00 89.81 174 ASP A CA 1
ATOM 1440 C C . ASP A 1 174 ? -17.892 -8.645 0.788 1.00 89.81 174 ASP A C 1
ATOM 1442 O O . ASP A 1 174 ? -19.070 -8.983 0.706 1.00 89.81 174 ASP A O 1
ATOM 1446 N N . SER A 1 175 ? -17.030 -9.269 1.598 1.00 92.06 175 SER A N 1
ATOM 1447 C CA . SER A 1 175 ? -17.385 -10.428 2.422 1.00 92.06 175 SER A CA 1
ATOM 1448 C C . SER A 1 175 ? -17.774 -10.060 3.856 1.00 92.06 175 SER A C 1
ATOM 1450 O O . SER A 1 175 ? -17.961 -10.956 4.676 1.00 92.06 175 SER A O 1
ATOM 1452 N N . PHE A 1 176 ? -17.864 -8.767 4.196 1.00 93.94 176 PHE A N 1
ATOM 1453 C CA . PHE A 1 176 ? -18.194 -8.346 5.559 1.00 93.94 176 PHE A CA 1
ATOM 1454 C C . PHE A 1 176 ? -19.659 -8.640 5.8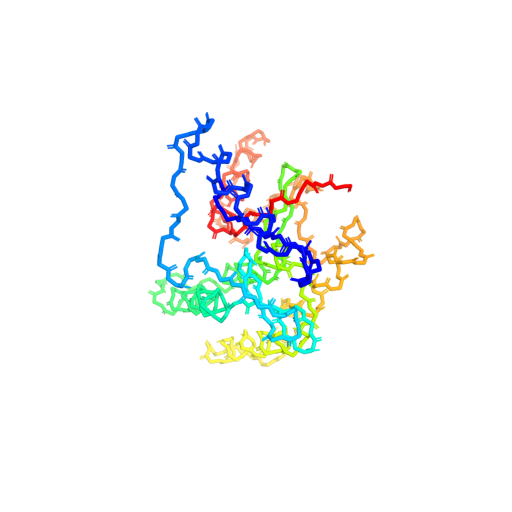80 1.00 93.94 176 PHE A C 1
ATOM 1456 O O . PHE A 1 176 ? -20.583 -8.150 5.222 1.00 93.94 176 PHE A O 1
ATOM 1463 N N . THR A 1 177 ? -19.869 -9.368 6.970 1.00 94.94 177 THR A N 1
ATOM 1464 C CA . THR A 1 177 ? -21.183 -9.570 7.581 1.00 94.94 177 THR A CA 1
ATOM 1465 C C . THR A 1 177 ? -21.738 -8.260 8.137 1.00 94.94 177 THR A C 1
ATOM 1467 O O . THR A 1 177 ? -21.009 -7.305 8.420 1.00 94.94 177 THR A O 1
ATOM 1470 N N . PHE A 1 178 ? -23.053 -8.205 8.349 1.00 93.94 178 PHE A N 1
ATOM 1471 C CA . PHE A 1 178 ? -23.704 -7.024 8.919 1.00 93.94 178 PHE A CA 1
ATOM 1472 C C . PHE A 1 178 ? -23.118 -6.616 10.284 1.00 93.94 178 PHE A C 1
ATOM 1474 O O . PHE A 1 178 ? -22.898 -5.430 10.539 1.00 93.94 178 PHE A O 1
ATOM 1481 N N . ASP A 1 179 ? -22.780 -7.589 11.134 1.00 94.44 179 ASP A N 1
ATOM 1482 C CA . ASP A 1 179 ? -22.166 -7.328 12.438 1.00 94.44 179 ASP A CA 1
ATOM 1483 C C . ASP A 1 179 ? -20.739 -6.786 12.322 1.00 94.44 179 ASP A C 1
ATOM 1485 O O . ASP A 1 179 ? -20.342 -5.916 13.100 1.00 94.44 179 ASP A O 1
ATOM 1489 N N . GLU A 1 180 ? -19.958 -7.245 11.344 1.00 94.94 180 GLU A N 1
ATOM 1490 C CA . GLU A 1 180 ? -18.622 -6.701 11.076 1.00 94.94 180 GLU A CA 1
ATOM 1491 C C . GLU A 1 180 ? -18.691 -5.262 10.571 1.00 94.94 180 GLU A C 1
ATOM 1493 O O . GLU A 1 180 ? -17.926 -4.414 11.042 1.00 94.94 180 GLU A O 1
ATOM 1498 N N . LYS A 1 181 ? -19.650 -4.951 9.688 1.00 95.81 181 LYS A N 1
ATOM 1499 C CA . LYS A 1 181 ? -19.905 -3.573 9.240 1.00 95.81 181 LYS A CA 1
ATOM 1500 C C . LYS A 1 181 ? -20.229 -2.666 10.426 1.00 95.81 181 LYS A C 1
ATOM 1502 O O . LYS A 1 181 ? -19.601 -1.617 10.580 1.00 95.81 181 LYS A O 1
ATOM 1507 N N . LYS A 1 182 ? -21.145 -3.087 11.309 1.00 95.81 182 LYS A N 1
ATOM 1508 C CA . LYS A 1 182 ? -21.496 -2.347 12.535 1.00 95.81 182 LYS A CA 1
ATOM 1509 C C . LYS A 1 182 ? -20.297 -2.149 13.455 1.00 95.81 182 LYS A C 1
ATOM 1511 O O . LYS A 1 182 ? -20.039 -1.026 13.885 1.00 95.81 182 LYS A O 1
ATOM 1516 N N . LYS A 1 183 ? -19.540 -3.216 13.731 1.00 94.12 183 LYS A N 1
ATOM 1517 C CA . LYS A 1 183 ? -18.328 -3.149 14.562 1.00 94.12 183 LYS A CA 1
ATOM 1518 C C . LYS A 1 183 ? -17.324 -2.160 13.987 1.00 94.12 183 LYS A C 1
ATOM 1520 O O . LYS A 1 183 ? -16.755 -1.383 14.747 1.00 94.12 183 LYS A O 1
ATOM 1525 N N . LEU A 1 184 ? -17.119 -2.147 12.671 1.00 94.06 184 LEU A N 1
ATOM 1526 C CA . LEU A 1 184 ? -16.207 -1.201 12.033 1.00 94.06 184 LEU A CA 1
ATOM 1527 C C . LEU A 1 184 ? -16.710 0.247 12.153 1.00 94.06 184 LEU A C 1
ATOM 1529 O O . LEU A 1 184 ? -15.941 1.132 12.530 1.00 94.06 184 LEU A O 1
ATOM 1533 N N . LEU A 1 185 ? -17.999 0.484 11.893 1.00 95.44 185 LEU A N 1
ATOM 1534 C CA . LEU A 1 185 ? -18.630 1.803 12.007 1.00 95.44 185 LEU A CA 1
ATOM 1535 C C . LEU A 1 185 ? -18.552 2.376 13.426 1.00 95.44 185 LEU A C 1
ATOM 1537 O O . LEU A 1 185 ? -18.128 3.518 13.600 1.00 95.44 185 LEU A O 1
ATOM 1541 N N . ILE A 1 186 ? -18.898 1.579 14.435 1.00 93.56 186 ILE A N 1
ATOM 1542 C CA . ILE A 1 186 ? -18.899 2.016 15.835 1.00 93.56 186 ILE A CA 1
ATOM 1543 C C . ILE A 1 186 ? -17.470 2.115 16.365 1.00 93.56 186 ILE A C 1
ATOM 1545 O O . ILE A 1 186 ? -17.067 3.153 16.884 1.00 93.56 186 ILE A O 1
ATOM 1549 N N . ASN A 1 187 ? -16.678 1.047 16.244 1.00 91.31 187 ASN A N 1
ATOM 1550 C CA . ASN A 1 187 ? -15.406 0.970 16.957 1.00 91.31 187 ASN A CA 1
ATOM 1551 C C . ASN A 1 187 ? -14.328 1.785 16.255 1.00 91.31 187 ASN A C 1
ATOM 1553 O O . ASN A 1 187 ? -13.612 2.527 16.916 1.00 91.31 187 ASN A O 1
ATOM 1557 N N . ILE A 1 188 ? -14.225 1.702 14.928 1.00 91.62 188 ILE A N 1
ATOM 1558 C CA . ILE A 1 188 ? -13.177 2.414 14.194 1.00 91.62 188 ILE A CA 1
ATOM 1559 C C . ILE A 1 188 ? -13.662 3.802 13.805 1.00 91.62 188 ILE A C 1
ATOM 1561 O O . ILE A 1 188 ? -13.043 4.794 14.179 1.00 91.62 188 ILE A O 1
ATOM 1565 N N . PHE A 1 189 ? -14.786 3.897 13.098 1.00 91.56 189 PHE A N 1
ATOM 1566 C CA . PHE A 1 189 ? -15.250 5.175 12.557 1.00 91.56 189 PHE A CA 1
ATOM 1567 C C . PHE A 1 189 ? -16.003 6.054 13.563 1.00 91.56 189 PHE A C 1
ATOM 1569 O O . PHE A 1 189 ? -16.339 7.189 13.217 1.00 91.56 189 PHE A O 1
ATOM 1576 N N . LYS A 1 190 ? -16.237 5.560 14.790 1.00 91.00 190 LYS A N 1
ATOM 1577 C CA . LYS A 1 190 ? -16.947 6.259 15.877 1.00 91.00 190 LYS A CA 1
ATOM 1578 C C . LYS A 1 190 ? -18.277 6.867 15.411 1.00 91.00 190 LYS A C 1
ATOM 1580 O O . LYS A 1 190 ? -18.621 7.980 15.796 1.00 91.00 190 LYS A O 1
ATOM 1585 N N . GLN A 1 191 ? -18.988 6.153 14.538 1.00 92.31 191 GLN A N 1
ATOM 1586 C CA . GLN A 1 191 ? -20.301 6.556 14.044 1.00 92.31 191 GLN A CA 1
ATOM 1587 C C . GLN A 1 191 ? -21.383 6.101 15.018 1.00 92.31 191 GLN A C 1
ATOM 1589 O O . GLN A 1 191 ? -21.370 4.953 15.468 1.00 92.31 191 GLN A O 1
ATOM 1594 N N . ASP A 1 192 ? -22.334 6.988 15.297 1.00 93.19 192 ASP A N 1
ATOM 1595 C CA . ASP A 1 192 ? -23.579 6.598 15.943 1.00 93.19 192 ASP A CA 1
ATOM 1596 C C . ASP A 1 192 ? -24.513 5.990 14.892 1.00 93.19 192 ASP A C 1
ATOM 1598 O O . ASP A 1 192 ? -24.827 6.619 13.881 1.00 93.19 192 ASP A O 1
ATOM 1602 N N . ILE A 1 193 ? -24.912 4.742 15.123 1.00 94.25 193 ILE A N 1
ATOM 1603 C CA . ILE A 1 193 ? -25.818 3.992 14.248 1.00 94.25 193 ILE A CA 1
ATOM 1604 C C . ILE A 1 193 ? -27.161 3.699 14.929 1.00 94.25 193 ILE A C 1
ATOM 1606 O O . ILE A 1 193 ? -27.956 2.901 14.426 1.00 94.25 193 ILE A O 1
ATOM 1610 N N . SER A 1 194 ? -27.407 4.299 16.095 1.00 92.88 194 SER A N 1
ATOM 1611 C CA . SER A 1 194 ? -28.621 4.094 16.882 1.00 92.88 194 SER A CA 1
ATOM 1612 C C . SER A 1 194 ? -29.850 4.517 16.078 1.00 92.88 194 SER A C 1
ATOM 1614 O O . SER A 1 194 ? -29.898 5.606 15.514 1.00 92.88 194 SER A O 1
ATOM 1616 N N . GLY A 1 195 ? -30.845 3.634 15.985 1.00 91.38 195 GLY A N 1
ATOM 1617 C CA . GLY A 1 195 ? -32.076 3.896 15.229 1.00 91.38 195 GLY A CA 1
ATOM 1618 C C . GLY A 1 195 ? -31.935 3.864 13.701 1.00 91.38 195 GLY A C 1
ATOM 1619 O O . GLY A 1 195 ? -32.930 4.072 13.008 1.00 91.38 195 GLY A O 1
ATOM 1620 N N . MET A 1 196 ? -30.747 3.578 13.153 1.00 94.44 196 MET A N 1
ATOM 1621 C CA . MET A 1 196 ? -30.576 3.411 11.708 1.00 94.44 196 MET A CA 1
ATOM 1622 C C . MET A 1 196 ? -31.151 2.077 11.222 1.00 94.44 196 MET A C 1
ATOM 1624 O O . MET A 1 196 ? -30.946 1.026 11.835 1.00 94.44 196 MET A O 1
ATOM 1628 N N . LYS A 1 197 ? -31.817 2.113 10.067 1.00 94.94 197 LYS A N 1
ATOM 1629 C CA . LYS A 1 197 ? -32.229 0.915 9.326 1.00 94.94 197 LYS A CA 1
ATOM 1630 C C . LYS A 1 197 ? -31.022 0.231 8.683 1.00 94.94 197 LYS A C 1
ATOM 1632 O O . LYS A 1 197 ? -29.986 0.858 8.450 1.00 94.94 197 LYS A O 1
ATOM 1637 N N . THR A 1 198 ? -31.176 -1.045 8.340 1.00 93.25 198 THR A N 1
ATOM 1638 C CA . THR A 1 198 ? -30.128 -1.851 7.696 1.00 93.25 198 THR A CA 1
ATOM 1639 C C . THR A 1 198 ? -29.576 -1.184 6.434 1.00 93.25 198 THR A C 1
ATOM 1641 O O . THR A 1 198 ? -28.357 -1.098 6.291 1.00 93.25 198 THR A O 1
ATOM 1644 N N . GLU A 1 199 ? -30.425 -0.618 5.567 1.00 94.62 199 GLU A N 1
ATOM 1645 C CA . GLU A 1 199 ? -29.954 0.024 4.330 1.00 94.62 199 GLU A CA 1
ATOM 1646 C C . GLU A 1 199 ? -29.117 1.282 4.607 1.00 94.62 199 GLU A C 1
ATOM 1648 O O . GLU A 1 199 ? -28.152 1.566 3.896 1.00 94.62 199 GLU A O 1
ATOM 1653 N N . GLN A 1 200 ? -29.454 2.032 5.663 1.00 95.12 200 GLN A N 1
ATOM 1654 C CA . GLN A 1 200 ? -28.709 3.228 6.068 1.00 95.12 200 GLN A CA 1
ATOM 1655 C C . GLN A 1 200 ? -27.325 2.859 6.609 1.00 95.12 200 GLN A C 1
ATOM 1657 O O . GLN A 1 200 ? -26.340 3.527 6.290 1.00 95.12 200 GLN A O 1
ATOM 1662 N N . ILE A 1 201 ? -27.244 1.772 7.382 1.00 95.88 201 ILE A N 1
ATOM 1663 C CA . ILE A 1 201 ? -25.980 1.228 7.892 1.00 95.88 201 ILE A CA 1
ATOM 1664 C C . ILE A 1 201 ? -25.096 0.769 6.729 1.00 95.88 201 ILE A C 1
ATOM 1666 O O . ILE A 1 201 ? -23.912 1.106 6.694 1.00 95.88 201 ILE A O 1
ATOM 1670 N N . ASP A 1 202 ? -25.660 0.057 5.752 1.00 95.00 202 ASP A N 1
ATOM 1671 C CA . ASP A 1 202 ? -24.921 -0.395 4.571 1.00 95.00 202 ASP A CA 1
ATOM 1672 C C . ASP A 1 202 ? -24.417 0.772 3.716 1.00 95.00 202 ASP A C 1
ATOM 1674 O O . ASP A 1 202 ? -23.262 0.770 3.279 1.00 95.00 202 ASP A O 1
ATOM 1678 N N . TRP A 1 203 ? -25.245 1.796 3.506 1.00 95.94 203 TRP A N 1
ATOM 1679 C CA . TRP A 1 203 ? -24.831 3.005 2.796 1.00 95.94 203 TRP A CA 1
ATOM 1680 C C . TRP A 1 203 ? -23.702 3.736 3.529 1.00 95.94 203 TRP A C 1
ATOM 1682 O O . TRP A 1 203 ? -22.700 4.108 2.912 1.00 95.94 203 TRP A O 1
ATOM 1692 N N . LEU A 1 204 ? -23.826 3.907 4.850 1.00 96.31 204 LEU A N 1
ATOM 1693 C CA . LEU A 1 204 ? -22.811 4.572 5.663 1.00 96.31 204 LEU A CA 1
ATOM 1694 C C . LEU A 1 204 ? -21.494 3.792 5.643 1.00 96.31 204 LEU A C 1
ATOM 1696 O O . LEU A 1 204 ? -20.433 4.391 5.475 1.00 96.31 204 LEU A O 1
ATOM 1700 N N . PHE A 1 205 ? -21.556 2.463 5.745 1.00 96.69 205 PHE A N 1
ATOM 1701 C CA . PHE A 1 205 ? -20.393 1.592 5.602 1.00 96.69 205 PHE A CA 1
ATOM 1702 C C . PHE A 1 205 ? -19.697 1.815 4.258 1.00 96.69 205 PHE A C 1
ATOM 1704 O O . PHE A 1 205 ? -18.519 2.174 4.242 1.00 96.69 205 PHE A O 1
ATOM 1711 N N . LYS A 1 206 ? -20.425 1.701 3.138 1.00 95.25 206 LYS A N 1
ATOM 1712 C CA . LYS A 1 206 ? -19.869 1.916 1.790 1.00 95.25 206 LYS A CA 1
ATOM 1713 C C . LYS A 1 206 ? -19.228 3.293 1.651 1.00 95.25 206 LYS A C 1
ATOM 1715 O O . LYS A 1 206 ? -18.118 3.406 1.136 1.00 95.25 206 LYS A O 1
ATOM 1720 N N . LYS A 1 207 ? -19.878 4.336 2.175 1.00 95.56 207 LYS A N 1
ATOM 1721 C CA . LYS A 1 207 ? -19.340 5.702 2.191 1.00 95.56 207 LYS A CA 1
ATOM 1722 C C . LYS A 1 207 ? -18.023 5.791 2.966 1.00 95.56 207 LYS A C 1
ATOM 1724 O O . LYS A 1 207 ? -17.070 6.391 2.469 1.00 95.56 207 LYS A O 1
ATOM 1729 N N . MET A 1 208 ? -17.946 5.204 4.160 1.00 95.00 208 MET A N 1
ATOM 1730 C CA . MET A 1 208 ? -16.730 5.239 4.981 1.00 95.00 208 MET A CA 1
ATOM 1731 C C . MET A 1 208 ? -15.583 4.439 4.356 1.00 95.00 208 MET A C 1
ATOM 1733 O O . MET A 1 208 ? -14.437 4.900 4.379 1.00 95.00 208 MET A O 1
ATOM 1737 N N . ILE A 1 209 ? -15.881 3.286 3.749 1.00 95.25 209 ILE A N 1
ATOM 1738 C CA . ILE A 1 209 ? -14.894 2.511 2.992 1.00 95.25 209 ILE A CA 1
ATOM 1739 C C . ILE A 1 209 ? -14.395 3.319 1.795 1.00 95.25 209 ILE A C 1
ATOM 1741 O O . ILE A 1 209 ? -13.190 3.527 1.685 1.00 95.25 209 ILE A O 1
ATOM 1745 N N . TYR A 1 210 ? -15.292 3.876 0.977 1.00 93.44 210 TYR A N 1
ATOM 1746 C CA . TYR A 1 210 ? -14.930 4.706 -0.175 1.00 93.44 210 TYR A CA 1
ATOM 1747 C C . TYR A 1 210 ? -13.988 5.857 0.205 1.00 93.44 210 TYR A C 1
ATOM 1749 O O . TYR A 1 210 ? -12.926 6.016 -0.395 1.00 93.44 210 TYR A O 1
ATOM 1757 N N . ILE A 1 211 ? -14.322 6.620 1.253 1.00 91.25 211 ILE A N 1
ATOM 1758 C CA . ILE A 1 211 ? -13.484 7.728 1.750 1.00 91.25 211 ILE A CA 1
ATOM 1759 C C . ILE A 1 211 ? -12.083 7.255 2.143 1.00 91.25 211 ILE A C 1
ATOM 1761 O O . ILE A 1 211 ? -11.123 8.013 2.029 1.00 91.25 211 ILE A O 1
ATOM 1765 N N . SER A 1 212 ? -11.966 6.023 2.621 1.00 90.44 212 SER A N 1
ATOM 1766 C CA . SER A 1 212 ? -10.706 5.482 3.111 1.00 90.44 212 SER A CA 1
ATOM 1767 C C . SER A 1 212 ? -9.838 4.863 2.022 1.00 90.44 212 SER A C 1
ATOM 1769 O O . SER A 1 212 ? -8.622 4.809 2.190 1.00 90.44 212 SER A O 1
ATOM 1771 N N . ILE A 1 213 ? -10.448 4.398 0.927 1.00 92.06 213 ILE A N 1
ATOM 1772 C CA . ILE A 1 213 ? -9.741 3.732 -0.175 1.00 92.06 213 ILE A CA 1
ATOM 1773 C C . ILE A 1 213 ? -9.504 4.643 -1.382 1.00 92.06 213 ILE A C 1
ATOM 1775 O O . ILE A 1 213 ? -8.654 4.323 -2.202 1.00 92.06 213 ILE A O 1
ATOM 1779 N N . LYS A 1 214 ? -10.221 5.770 -1.509 1.00 85.94 214 LYS A N 1
ATOM 1780 C CA . LYS A 1 214 ? -10.144 6.659 -2.687 1.00 85.94 214 LYS A CA 1
ATOM 1781 C C . LYS A 1 214 ? -8.737 7.192 -2.989 1.00 85.94 214 LYS A C 1
ATOM 1783 O O . LYS A 1 214 ? -8.441 7.475 -4.141 1.00 85.94 214 LYS A O 1
ATOM 1788 N N . ASP A 1 215 ? -7.900 7.322 -1.959 1.00 80.12 215 ASP A N 1
ATOM 1789 C CA . ASP A 1 215 ? -6.535 7.847 -2.063 1.00 80.12 215 ASP A CA 1
ATOM 1790 C C . ASP A 1 215 ? -5.489 6.712 -2.104 1.00 80.12 215 ASP A C 1
ATOM 1792 O O . ASP A 1 215 ? -4.288 6.973 -2.028 1.00 80.12 215 ASP A O 1
ATOM 1796 N N . LEU A 1 216 ? -5.928 5.447 -2.160 1.00 85.88 216 LEU A N 1
ATOM 1797 C CA . LEU A 1 216 ? -5.054 4.286 -2.325 1.00 85.88 216 LEU A CA 1
ATOM 1798 C C . LEU A 1 216 ? -4.815 4.001 -3.806 1.00 85.88 216 LEU A C 1
ATOM 1800 O O . LEU A 1 216 ? -5.693 4.186 -4.650 1.00 85.88 216 LEU A O 1
ATOM 1804 N N . GLU A 1 217 ? -3.630 3.481 -4.106 1.00 79.56 217 GLU A N 1
ATOM 1805 C CA . GLU A 1 217 ? -3.252 3.046 -5.443 1.00 79.56 217 GLU A CA 1
ATOM 1806 C C . GLU A 1 217 ? -4.203 1.945 -5.920 1.00 79.56 217 GLU A C 1
ATOM 1808 O O . GLU A 1 217 ? -4.389 0.930 -5.251 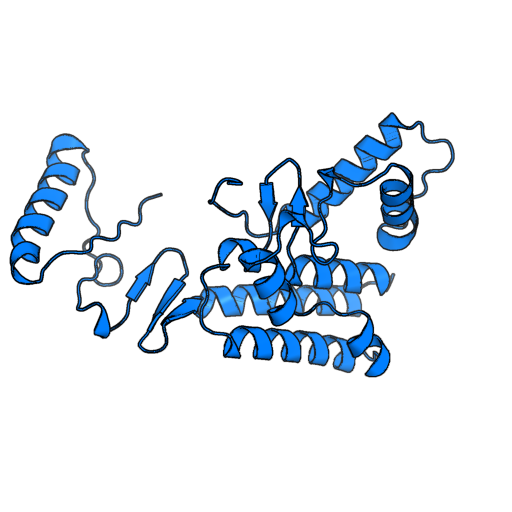1.00 79.56 217 GLU A O 1
ATOM 1813 N N . LYS A 1 218 ? -4.828 2.142 -7.079 1.00 74.88 218 LYS A N 1
ATOM 1814 C CA . LYS A 1 218 ? -5.708 1.138 -7.675 1.00 74.88 218 LYS A CA 1
ATOM 1815 C C . LYS A 1 218 ? -4.874 0.177 -8.515 1.00 74.88 218 LYS A C 1
ATOM 1817 O O . LYS A 1 218 ? -4.140 0.625 -9.393 1.00 74.88 218 LYS A O 1
ATOM 1822 N N . ASP A 1 219 ? -5.015 -1.122 -8.270 1.00 67.06 219 ASP A N 1
ATOM 1823 C CA . ASP A 1 219 ? -4.386 -2.132 -9.119 1.00 67.06 219 ASP A CA 1
ATOM 1824 C C . ASP A 1 219 ? -5.030 -2.118 -10.516 1.00 67.06 219 ASP A C 1
ATOM 1826 O O . ASP A 1 219 ? -6.250 -1.978 -10.665 1.00 67.06 219 ASP A O 1
ATOM 1830 N N . ILE A 1 220 ? -4.191 -2.225 -11.542 1.00 60.69 220 ILE A N 1
ATOM 1831 C CA . ILE A 1 220 ? -4.605 -2.255 -12.948 1.00 60.69 220 ILE A CA 1
ATOM 1832 C C . ILE A 1 220 ? -4.953 -3.696 -13.356 1.00 60.69 220 ILE A C 1
ATOM 1834 O O . ILE A 1 220 ? -5.697 -3.899 -14.316 1.00 60.69 220 ILE A O 1
ATOM 1838 N N . GLN A 1 221 ? -4.472 -4.702 -12.615 1.00 54.81 221 GLN A N 1
ATOM 1839 C CA . GLN A 1 221 ? -4.749 -6.104 -12.914 1.00 54.81 221 GLN A CA 1
ATOM 1840 C C . GLN A 1 221 ? -6.184 -6.490 -12.511 1.00 54.81 221 GLN A C 1
ATOM 1842 O O . GLN A 1 221 ? -6.587 -6.257 -11.365 1.00 54.81 221 GLN A O 1
ATOM 1847 N N . PRO A 1 222 ? -6.971 -7.109 -13.412 1.00 43.59 222 PRO A N 1
ATOM 1848 C CA . PRO A 1 222 ? -8.258 -7.685 -13.041 1.00 43.59 222 PRO A CA 1
ATOM 1849 C C . PRO A 1 222 ? -8.083 -8.797 -11.992 1.00 43.59 222 PRO A C 1
ATOM 1851 O O . PRO A 1 222 ? -7.002 -9.368 -11.823 1.00 43.59 222 PRO A O 1
ATOM 1854 N N . ILE A 1 223 ? -9.148 -9.082 -11.239 1.00 46.12 223 ILE A N 1
ATOM 1855 C CA . ILE A 1 223 ? -9.184 -10.267 -10.378 1.00 46.12 223 ILE A CA 1
ATOM 1856 C C . ILE A 1 223 ? -9.257 -11.483 -11.303 1.00 46.12 223 ILE A C 1
ATOM 1858 O O . ILE A 1 223 ? -10.249 -11.642 -12.012 1.00 46.12 223 ILE A O 1
ATOM 1862 N N . SER A 1 224 ? -8.185 -12.276 -11.319 1.00 39.62 224 SER A N 1
ATOM 1863 C CA . SER A 1 224 ? -8.157 -13.613 -11.916 1.00 39.62 224 SER A CA 1
ATOM 1864 C C . SER A 1 224 ? -8.831 -14.628 -11.007 1.00 39.62 224 SER A C 1
ATOM 1866 O O . SER A 1 224 ? -8.628 -14.518 -9.774 1.00 39.62 224 SER A O 1
#

Radius of gyration: 21.87 Å; chains: 1; bounding box: 54×35×64 Å

Sequence (224 aa):
MDDILILCKKVDYSKIMDNIVYELDHYLKLKVSSEVEKTIHGEIAEGFTFLGYTKNAEGFTVRESSVNKFKDSLSQLFTQFKYSKNRNLEILLWKVNLKVTGCINEGRKYGWLFFFSQINDTKLLFELDWLVKKYFINAGFKKEYCTLKIKKFVKAHKEITLNLSGTSYIPIFDSFTFDEKKKLLINIFKQDISGMKTEQIDWLFKKMIYISIKDLEKDIQPIS